Protein 7Y88 (pdb70)

Nearest PDB structures (foldseek):
  7y50-assembly1_A  TM=1.002E+00  e=1.264E-50  Streptantibioticus cattleyicolor
  7y87-assembly1_A  TM=1.002E+00  e=2.654E-49  Streptantibioticus cattleyicolor
  7ofl-assembly1_B  TM=8.682E-01  e=1.720E-13  Coniophora puteana RWD-64-598 SS2
  8gr5-assembly1_A  TM=8.875E-01  e=1.978E-11  Taiwanofungus camphoratus
  8b4l-assembly1_E  TM=8.759E-01  e=8.499E-10  Streptomyces clavuligerus

InterPro domains:
  IPR008949 Isoprenoid synthase domain superfamily [G3DSA:1.10.600.10] (7-362)
  IPR008949 Isoprenoid synthase domain superfamily [SSF48576] (7-330)
  IPR034686 Terpene cyclase-like 2 [PTHR35201] (16-327)

Foldseek 3Di:
DAEFEAFAQPFDWDFAPCLVVLLVVLLVLLVPFPPPDDPLNSLLLVLLSLNLQVCRLPNPFDSVLSSLLSNVVSLVVVCCVDLQPDDDPVCNLVSLVLVLVLLLVCLVPVPPCPDCPVDTSNVSSSVSSVVLVVQDDPVLSVQLSVLSVLLSVLSSVVVVCVVVLHADACLVLQQSLLSVQSQSNSLSSVLSSVRDDFDPVQCVDLLNVLLSSLLSSLLSLLLLRLQVQVQVVVCVVVVHDGRNNGQLNNQCVVVVDDSVVSSVVSSLVSLLSSVLSVVSCVVPPVPGDPSVVSSSSSSSSNNVSSNVSSQPRCCRQVVSSPDHRPDHYHYHHDHDGDPDNQAPPRVSSNSSND

Organism: Streptantibioticus cattleyicolor (strain ATCC 35852 / DSM 46488 / JCM 4925 / NBRC 14057 / NRRL 8057) (NCBI:txid1003195)

B-factor: mean 25.24, std 12.02, range [9.37, 71.6]

Radius of gyration: 19.47 Å; Cα contacts (8 Å, |Δi|>4): 494; chains: 1; bounding box: 52×51×36 Å

Solvent-accessible surface area: 15650 Å² total; per-residue (Å²): 114,3,133,6,26,61,2,21,2,77,27,102,55,38,144,8,112,50,25,104,39,0,43,139,109,10,53,105,34,3,85,63,51,113,17,156,19,66,99,108,51,86,33,48,29,170,13,4,47,5,7,0,25,0,0,14,2,4,10,160,15,71,25,85,49,0,14,0,0,0,2,9,5,8,0,10,36,19,0,56,44,59,64,15,62,78,46,92,77,124,40,68,72,72,98,12,51,66,21,5,91,52,0,9,124,5,3,67,28,9,98,33,200,45,91,50,104,75,40,41,2,13,51,0,1,97,36,1,0,53,38,0,122,168,88,16,44,117,27,2,21,102,26,0,3,80,11,0,114,36,17,8,137,0,11,48,66,27,18,44,38,80,95,71,208,41,49,4,50,27,59,67,4,0,64,28,28,8,57,14,38,8,9,39,1,14,6,17,0,1,12,0,2,64,45,44,68,4,42,84,177,11,37,65,33,94,71,3,96,0,0,20,17,0,0,9,0,0,12,2,0,0,31,10,1,1,18,11,4,43,51,53,51,56,8,183,81,124,70,60,76,34,31,7,23,12,0,1,9,0,10,88,97,88,81,224,30,24,66,83,91,0,3,176,35,0,4,66,11,0,13,38,0,0,45,29,0,33,38,1,37,90,132,15,21,100,130,20,32,81,33,3,117,28,18,0,56,16,0,9,23,6,0,3,1,9,10,58,8,1,37,70,7,70,16,10,92,16,9,49,34,183,39,120,56,39,6,67,17,76,46,56,130,45,121,93,72,25,115,67,80,56,69,10,107,9,102,32,0,35,93,0,32,117

Structure (mmCIF, N/CA/C/O backbone):
data_7Y88
#
_entry.id   7Y88
#
_cell.length_a   100.560
_cell.length_b   113.137
_cell.length_c   138.052
_cell.angle_alpha   90.000
_cell.angle_beta   90.000
_cell.angle_gamma   90.000
#
_symmetry.space_group_name_H-M   'F 2 2 2'
#
loop_
_entity.id
_entity.type
_entity.pdbx_description
1 polymer 'Putative glutamate dehydrogenase/leucine dehydrogenase'
2 non-polymer 'GERANYLGERANYL DIPHOSPHATE'
3 non-polymer 'MAGNESIUM ION'
4 water water
#
loop_
_atom_site.group_PDB
_atom_site.id
_atom_site.type_symbol
_atom_site.label_atom_id
_atom_site.label_alt_id
_atom_site.label_comp_id
_atom_site.label_asym_id
_atom_site.label_entity_id
_atom_site.label_seq_id
_atom_site.pdbx_PDB_ins_code
_atom_site.Cartn_x
_atom_site.Cartn_y
_atom_site.Cartn_z
_atom_site.occupancy
_atom_site.B_iso_or_equiv
_atom_site.auth_seq_id
_atom_site.auth_comp_id
_atom_site.auth_asym_id
_atom_site.auth_atom_id
_atom_site.pdbx_PDB_model_num
ATOM 1 N N . SER A 1 10 ? 66.201 39.469 66.894 1.00 34.73 10 SER A N 1
ATOM 2 C CA . SER A 1 10 ? 65.050 40.231 67.371 1.00 34.00 10 SER A CA 1
ATOM 3 C C . SER A 1 10 ? 64.504 41.151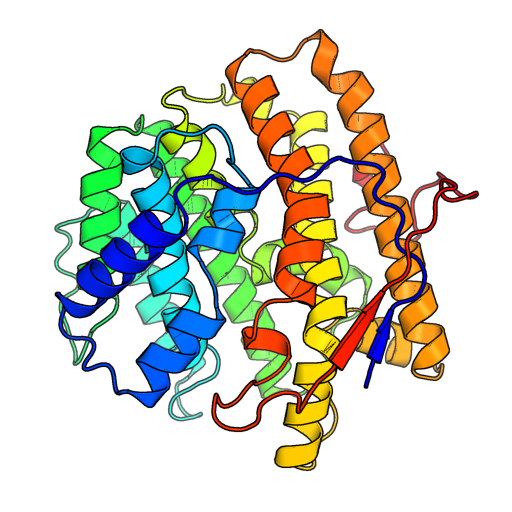 66.265 1.00 38.54 10 SER A C 1
ATOM 4 O O . SER A 1 10 ? 65.259 41.921 65.672 1.00 34.02 10 SER A O 1
ATOM 7 N N . VAL A 1 11 ? 63.200 41.062 65.984 1.00 33.69 11 VAL A N 1
ATOM 8 C CA . VAL A 1 11 ? 62.537 41.890 64.977 1.00 24.53 11 VAL A CA 1
ATOM 9 C C . VAL A 1 11 ? 61.227 42.419 65.548 1.00 29.21 11 VAL A C 1
ATOM 10 O O . VAL A 1 11 ? 60.390 41.641 66.021 1.00 31.57 11 VAL A O 1
ATOM 14 N N . GLU A 1 12 ? 61.039 43.736 65.485 1.00 26.43 12 GLU A N 1
ATOM 15 C CA . GLU A 1 12 ? 59.811 44.384 65.931 1.00 26.77 12 GLU A CA 1
ATOM 16 C C . GLU A 1 12 ? 59.066 44.844 64.680 1.00 25.05 12 GLU A C 1
ATOM 17 O O . GLU A 1 12 ? 59.553 45.716 63.954 1.00 24.90 12 GLU A O 1
ATOM 23 N N . ILE A 1 13 ? 57.906 44.256 64.411 1.00 22.95 13 ILE A N 1
ATOM 24 C CA . ILE A 1 13 ? 57.092 44.623 63.254 1.00 24.57 13 ILE A CA 1
ATOM 25 C C . ILE A 1 13 ? 56.186 45.773 63.651 1.00 22.41 13 ILE A C 1
ATOM 26 O O . ILE A 1 13 ? 55.417 45.633 64.621 1.00 22.50 13 ILE A O 1
ATOM 31 N N . PRO A 1 14 ? 56.225 46.907 62.956 1.00 21.90 14 PRO A N 1
ATOM 32 C CA . PRO A 1 14 ? 55.360 48.047 63.287 1.00 25.23 14 PRO A CA 1
ATOM 33 C C . PRO A 1 14 ? 53.888 47.671 63.187 1.00 23.80 14 PRO A C 1
ATOM 34 O O . PRO A 1 14 ? 53.544 46.647 62.575 1.00 22.09 14 PRO A O 1
ATOM 38 N N . PRO A 1 15 ? 52.997 48.485 63.763 1.00 24.45 15 PRO A N 1
ATOM 39 C CA . PRO A 1 15 ? 51.591 48.066 63.944 1.00 30.34 15 PRO A CA 1
ATOM 40 C C . PRO A 1 15 ? 50.872 47.746 62.638 1.00 25.89 15 PRO A C 1
ATOM 41 O O . PRO A 1 15 ? 50.747 48.591 61.748 1.00 18.60 15 PRO A O 1
ATOM 45 N N . ARG A 1 16 ? 50.358 46.514 62.560 1.00 23.71 16 ARG A N 1
ATOM 46 C CA . ARG A 1 16 ? 49.625 46.009 61.404 1.00 23.31 16 ARG A CA 1
ATOM 47 C C . ARG A 1 16 ? 48.126 46.196 61.605 1.00 23.47 16 ARG A C 1
ATOM 48 O O . ARG A 1 16 ? 47.586 45.880 62.672 1.00 23.28 16 ARG A O 1
ATOM 56 N N . TYR A 1 17 ? 47.464 46.678 60.564 1.00 16.41 17 TYR A N 1
ATOM 57 C CA . TYR A 1 17 ? 46.018 46.840 60.537 1.00 16.62 17 TYR A CA 1
ATOM 58 C C . TYR A 1 17 ? 45.401 45.584 59.935 1.00 19.20 17 TYR A C 1
ATOM 59 O O . TYR A 1 17 ? 45.593 45.294 58.749 1.00 19.49 17 TYR A O 1
ATOM 68 N N . CYS A 1 18 ? 44.657 44.841 60.745 1.00 21.19 18 CYS A N 1
ATOM 69 C CA . CYS A 1 18 ? 43.950 43.654 60.269 1.00 19.44 18 CYS A CA 1
ATOM 70 C C . CYS A 1 18 ? 42.764 43.407 61.178 1.00 15.92 18 CYS A C 1
ATOM 71 O O . CYS A 1 18 ? 42.794 42.526 62.048 1.00 24.32 18 CYS A O 1
ATOM 74 N N . PRO A 1 19 ? 41.696 44.177 61.015 1.00 18.53 19 PRO A N 1
ATOM 75 C CA . PRO A 1 19 ? 40.509 44.072 61.884 1.00 20.64 19 PRO A CA 1
ATOM 76 C C . PRO A 1 19 ? 39.618 42.892 61.508 1.00 21.32 19 PRO A C 1
ATOM 77 O O . PRO A 1 19 ? 38.426 43.041 61.222 1.00 26.40 19 PRO A O 1
ATOM 81 N N . LEU A 1 20 ? 40.202 41.697 61.511 1.00 17.16 20 LEU A N 1
ATOM 82 C CA . LEU A 1 20 ? 39.514 40.484 61.114 1.00 17.69 20 LEU A CA 1
ATOM 83 C C . LEU A 1 20 ? 39.771 39.419 62.168 1.00 20.69 20 LEU A C 1
ATOM 84 O O . LEU A 1 20 ? 40.905 39.267 62.639 1.00 18.11 20 LEU A O 1
ATOM 89 N N . PRO A 1 21 ? 38.748 38.670 62.555 1.00 20.00 21 PRO A N 1
ATOM 90 C CA . PRO A 1 21 ? 38.912 37.705 63.644 1.00 22.65 21 PRO A CA 1
ATOM 91 C C . PRO A 1 21 ? 39.622 36.450 63.171 1.00 22.47 21 PRO A C 1
ATOM 92 O O . PRO A 1 21 ? 39.519 36.041 62.011 1.00 21.27 21 PRO A O 1
ATOM 96 N N . THR A 1 22 ? 40.349 35.828 64.091 1.00 23.35 22 THR A N 1
ATOM 97 C CA . THR A 1 22 ? 41.044 34.593 63.773 1.00 24.92 22 THR A CA 1
ATOM 98 C C . THR A 1 22 ? 40.549 33.493 64.701 1.00 25.33 22 THR A C 1
ATOM 99 O O . THR A 1 22 ? 40.136 33.750 65.837 1.00 22.34 22 THR A O 1
ATOM 103 N N . ALA A 1 23 ? 40.548 32.269 64.188 1.00 20.47 23 ALA A N 1
ATOM 104 C CA . ALA A 1 23 ? 40.121 31.111 64.954 1.00 20.51 23 ALA A CA 1
ATOM 105 C C . ALA A 1 23 ? 40.992 29.931 64.567 1.00 18.01 23 ALA A C 1
ATOM 106 O O . ALA A 1 23 ? 41.511 29.870 63.448 1.00 18.64 23 ALA A O 1
ATOM 108 N N . ARG A 1 24 ? 41.150 28.999 65.499 1.00 15.71 24 ARG A N 1
ATOM 109 C CA . ARG A 1 24 ? 41.918 27.790 65.257 1.00 16.76 24 ARG A CA 1
ATOM 110 C C . ARG A 1 24 ? 40.974 26.610 65.088 1.00 16.54 24 ARG A C 1
ATOM 111 O O . ARG A 1 24 ? 39.896 26.563 65.690 1.00 17.87 24 ARG A O 1
ATOM 119 N N . HIS A 1 25 ? 41.394 25.651 64.273 1.00 14.65 25 HIS A N 1
ATOM 120 C CA . HIS A 1 25 ? 40.629 24.419 64.134 1.00 16.36 25 HIS A CA 1
ATOM 121 C C . HIS A 1 25 ? 40.737 23.601 65.422 1.00 17.36 25 HIS A C 1
ATOM 122 O O . HIS A 1 25 ? 41.805 23.555 66.036 1.00 18.30 25 HIS A O 1
ATOM 129 N N . PRO A 1 26 ? 39.655 22.947 65.860 1.00 16.46 26 PRO A N 1
ATOM 130 C CA . PRO A 1 26 ? 39.719 22.190 67.122 1.00 20.58 26 PRO A CA 1
ATOM 131 C C . PRO A 1 26 ? 40.474 20.870 67.032 1.00 22.43 26 PRO A C 1
ATOM 132 O O . PRO A 1 26 ? 40.783 20.284 68.078 1.00 20.93 26 PRO A O 1
ATOM 136 N N . ASP A 1 27 ? 40.788 20.375 65.837 1.00 18.46 27 ASP A N 1
ATOM 137 C CA . ASP A 1 27 ? 41.408 19.063 65.703 1.00 20.96 27 ASP A CA 1
ATOM 138 C C . ASP A 1 27 ? 42.841 19.131 65.180 1.00 19.25 27 ASP A C 1
ATOM 139 O O . ASP A 1 27 ? 43.273 18.231 64.453 1.00 18.42 27 ASP A O 1
ATOM 144 N N . GLU A 1 28 ? 43.593 20.174 65.545 1.00 16.25 28 GLU A N 1
ATOM 145 C CA . GLU A 1 28 ? 44.992 20.274 65.121 1.00 18.76 28 GLU A CA 1
ATOM 146 C C . GLU A 1 28 ? 45.803 19.041 65.495 1.00 21.24 28 GLU A C 1
ATOM 147 O O . GLU A 1 28 ? 46.644 18.587 64.712 1.00 16.00 28 GLU A O 1
ATOM 153 N N . THR A 1 29 ? 45.595 18.497 66.703 1.00 20.37 29 THR A N 1
ATOM 154 C CA . THR A 1 29 ? 46.417 17.362 67.111 1.00 19.00 29 THR A CA 1
ATOM 155 C C . THR A 1 29 ? 46.156 16.136 66.245 1.00 16.97 29 THR A C 1
ATOM 156 O O . THR A 1 29 ? 47.097 15.436 65.855 1.00 21.64 29 THR A O 1
ATOM 160 N N . VAL A 1 30 ? 44.889 15.853 65.948 1.00 15.89 30 VAL A N 1
ATOM 161 C CA . VAL A 1 30 ? 44.557 14.758 65.037 1.00 18.93 30 VAL A CA 1
ATOM 162 C C . VAL A 1 30 ? 45.157 15.007 63.659 1.00 19.47 30 VAL A C 1
ATOM 163 O O . VAL A 1 30 ? 45.712 14.095 63.028 1.00 17.67 30 VAL A O 1
ATOM 167 N N . LEU A 1 31 ? 45.037 16.241 63.160 1.00 17.79 31 LEU A N 1
ATOM 168 C CA . LEU A 1 31 ? 45.578 16.550 61.836 1.00 17.22 31 LEU A CA 1
ATOM 169 C C . LEU A 1 31 ? 47.093 16.392 61.811 1.00 19.28 31 LEU A C 1
ATOM 170 O O . LEU A 1 31 ? 47.650 15.888 60.830 1.00 16.49 31 LEU A O 1
ATOM 175 N N . ALA A 1 32 ? 47.774 16.804 62.889 1.00 18.18 32 ALA A N 1
ATOM 176 C CA . ALA A 1 32 ? 49.224 16.662 62.964 1.00 15.39 32 ALA A CA 1
ATOM 177 C C . ALA A 1 32 ? 49.643 15.195 62.968 1.00 19.03 32 ALA A C 1
ATOM 178 O O . ALA A 1 32 ? 50.572 14.797 62.250 1.00 18.46 32 ALA A O 1
ATOM 180 N N . ARG A 1 33 ? 49.002 14.388 63.814 1.00 20.46 33 ARG A N 1
ATOM 181 C CA . ARG A 1 33 ? 49.316 12.965 63.890 1.00 20.99 33 ARG A CA 1
ATOM 182 C C . ARG A 1 33 ? 49.161 12.305 62.525 1.00 21.71 33 ARG A C 1
ATOM 183 O O . ARG A 1 33 ? 50.052 11.585 62.055 1.00 21.71 33 ARG A O 1
ATOM 191 N N . ARG A 1 34 ? 48.041 12.569 61.861 1.00 18.21 34 ARG A N 1
ATOM 192 C CA . ARG A 1 34 ? 47.767 11.907 60.588 1.00 21.85 34 ARG A CA 1
ATOM 193 C C . ARG A 1 34 ? 48.674 12.417 59.477 1.00 20.81 34 ARG A C 1
ATOM 194 O O . ARG A 1 34 ? 49.023 11.656 58.567 1.00 19.59 34 ARG A O 1
ATOM 202 N N . THR A 1 35 ? 49.061 13.696 59.506 1.00 17.51 35 THR A N 1
ATOM 203 C CA . THR A 1 35 ? 49.850 14.168 58.375 1.00 18.03 35 THR A CA 1
ATOM 204 C C . THR A 1 35 ? 51.288 13.679 58.513 1.00 20.13 35 THR A C 1
ATOM 205 O O . THR A 1 35 ? 51.940 13.360 57.517 1.00 19.68 35 THR A O 1
ATOM 209 N N . ALA A 1 36 ? 51.775 13.535 59.751 1.00 18.92 36 ALA A N 1
ATOM 210 C CA . ALA A 1 36 ? 53.105 12.971 59.955 1.00 19.54 36 ALA A CA 1
ATOM 211 C C . ALA A 1 36 ? 53.141 11.506 59.544 1.00 21.06 36 ALA A C 1
ATOM 212 O O . ALA A 1 36 ? 54.103 11.049 58.915 1.00 23.62 36 ALA A O 1
ATOM 214 N N . ASP A 1 37 ? 52.098 10.760 59.902 1.00 17.43 37 ASP A N 1
ATOM 215 C CA . ASP A 1 37 ? 52.021 9.352 59.549 1.00 20.58 37 ASP A CA 1
ATOM 216 C C . ASP A 1 37 ? 51.839 9.190 58.045 1.00 25.29 37 ASP A C 1
ATOM 217 O O . ASP A 1 37 ? 52.382 8.260 57.441 1.00 21.21 37 ASP A O 1
ATOM 222 N N . TRP A 1 38 ? 51.110 10.117 57.424 1.00 22.44 38 TRP A N 1
ATOM 223 C CA . TRP A 1 38 ? 50.923 10.084 55.978 1.00 22.39 38 TRP A CA 1
ATOM 224 C C . TRP A 1 38 ? 52.249 10.276 55.245 1.00 22.24 38 TRP A C 1
ATOM 225 O O . TRP A 1 38 ? 52.613 9.472 54.378 1.00 24.02 38 TRP A O 1
ATOM 236 N N . ILE A 1 39 ? 52.983 11.341 55.578 1.00 19.35 39 ILE A N 1
ATOM 237 C CA . ILE A 1 39 ? 54.230 11.642 54.879 1.00 18.73 39 ILE A CA 1
ATOM 238 C C . ILE A 1 39 ? 55.295 10.591 55.175 1.00 25.63 39 ILE A C 1
ATOM 239 O O . ILE A 1 39 ? 56.207 10.381 54.370 1.00 23.90 39 ILE A O 1
ATOM 244 N N . ASP A 1 40 ? 55.197 9.901 56.307 1.00 22.64 40 ASP A N 1
ATOM 245 C CA . ASP A 1 40 ? 56.165 8.858 56.622 1.00 28.41 40 ASP A CA 1
ATOM 246 C C . ASP A 1 40 ? 55.880 7.564 55.870 1.00 30.62 40 ASP A C 1
ATOM 247 O O . ASP A 1 40 ? 56.725 6.660 55.867 1.00 32.91 40 ASP A O 1
ATOM 252 N N . GLY A 1 41 ? 54.722 7.460 55.227 1.00 25.79 41 GLY A N 1
ATOM 253 C CA . GLY A 1 41 ? 54.326 6.281 54.489 1.00 28.64 41 GLY A CA 1
ATOM 254 C C . GLY A 1 41 ? 54.912 6.145 53.103 1.00 29.22 41 GLY A C 1
ATOM 255 O O . GLY A 1 41 ? 54.668 5.138 52.435 1.00 33.67 41 GLY A O 1
ATOM 256 N N . PHE A 1 42 ? 55.679 7.124 52.637 1.00 26.16 42 PHE A N 1
ATOM 257 C CA . PHE A 1 42 ? 56.290 7.059 51.320 1.00 31.14 42 PHE A CA 1
ATOM 258 C C . PHE A 1 42 ? 57.788 6.758 51.475 1.00 34.52 42 PHE A C 1
ATOM 259 O O . PHE A 1 42 ? 58.210 6.151 52.471 1.00 37.02 42 PHE A O 1
ATOM 267 N N . ASP A 1 43 ? 58.592 7.159 50.490 1.00 38.66 43 ASP A N 1
ATOM 268 C CA . ASP A 1 43 ? 60.019 6.866 50.600 1.00 42.45 43 ASP A CA 1
ATOM 269 C C . ASP A 1 43 ? 60.874 8.123 50.639 1.00 38.09 43 ASP A C 1
ATOM 270 O O . ASP A 1 43 ? 61.889 8.215 49.944 1.00 37.81 43 ASP A O 1
ATOM 275 N N . LEU A 1 44 ? 60.492 9.080 51.475 1.00 36.82 44 LEU A N 1
ATOM 276 C CA . LEU A 1 44 ? 61.258 10.307 51.611 1.00 37.60 44 LEU A CA 1
ATOM 277 C C . LEU A 1 44 ? 62.444 10.164 52.562 1.00 41.41 44 LEU A C 1
ATOM 278 O O . LEU A 1 44 ? 63.304 11.051 52.580 1.00 42.53 44 LEU A O 1
ATOM 283 N N . GLU A 1 45 ? 62.526 9.072 53.322 1.00 40.09 45 GLU A N 1
ATOM 284 C CA . GLU A 1 45 ? 63.638 8.818 54.240 1.00 43.03 45 GLU A CA 1
ATOM 285 C C . GLU A 1 45 ? 63.894 10.029 55.135 1.00 46.79 45 GLU A C 1
ATOM 286 O O . GLU A 1 45 ? 64.960 10.652 55.119 1.00 45.51 45 GLU A O 1
ATOM 292 N N . LEU A 1 46 ? 62.869 10.362 55.910 1.00 40.11 46 LEU A N 1
ATOM 293 C CA . LEU A 1 46 ? 62.896 11.527 56.777 1.00 42.70 46 LEU A CA 1
ATOM 294 C C . LEU A 1 46 ? 63.800 11.267 57.975 1.00 33.99 46 LEU A C 1
ATOM 295 O O . LEU A 1 46 ? 63.686 10.228 58.628 1.00 39.83 46 LEU A O 1
ATOM 300 N N . THR A 1 47 ? 64.703 12.202 58.249 1.00 36.51 47 THR A N 1
ATOM 301 C CA . THR A 1 47 ? 65.521 12.170 59.449 1.00 34.37 47 THR A CA 1
ATOM 302 C C . THR A 1 47 ? 64.758 12.770 60.626 1.00 40.12 47 THR A C 1
ATOM 303 O O . THR A 1 47 ? 63.780 13.494 60.431 1.00 35.43 47 THR A O 1
ATOM 307 N N . PRO A 1 48 ? 65.167 12.463 61.864 1.00 36.04 48 PRO A N 1
ATOM 308 C CA . PRO A 1 48 ? 64.544 13.139 63.015 1.00 38.10 48 PRO A CA 1
ATOM 309 C C . PRO A 1 48 ? 64.615 14.653 62.931 1.00 33.11 48 PRO A C 1
ATOM 310 O O . PRO A 1 48 ? 63.675 15.328 63.367 1.00 32.32 48 PRO A O 1
ATOM 314 N N . GLN A 1 49 ? 65.704 15.205 62.386 1.00 29.37 49 GLN A N 1
ATOM 315 C CA . GLN A 1 49 ? 65.796 16.651 62.207 1.00 33.86 49 GLN A CA 1
ATOM 316 C C . GLN A 1 49 ? 64.727 17.156 61.244 1.00 32.29 49 GLN A C 1
ATOM 317 O O . GLN A 1 49 ? 64.107 18.198 61.480 1.00 31.64 49 GLN A O 1
ATOM 323 N N . GLN A 1 50 ? 64.500 16.430 60.149 1.00 32.23 50 GLN A N 1
ATOM 324 C CA . GLN A 1 50 ? 63.486 16.840 59.185 1.00 31.41 50 GLN A CA 1
ATOM 325 C C . GLN A 1 50 ? 62.083 16.692 59.752 1.00 28.54 50 GLN A C 1
ATOM 326 O O . GLN A 1 50 ? 61.195 17.482 59.420 1.00 29.22 50 GLN A O 1
ATOM 332 N N . ARG A 1 51 ? 61.861 15.682 60.593 1.00 26.61 51 ARG A N 1
ATOM 333 C CA . ARG A 1 51 ? 60.550 15.505 61.206 1.00 28.73 51 ARG A CA 1
ATOM 334 C C . ARG A 1 51 ? 60.280 16.595 62.234 1.00 30.76 51 ARG A C 1
ATOM 335 O O . ARG A 1 51 ? 59.146 17.088 62.348 1.00 26.69 51 ARG A O 1
ATOM 343 N N . ALA A 1 52 ? 61.313 16.976 62.994 1.00 25.06 52 ALA A N 1
ATOM 344 C CA . ALA A 1 52 ? 61.193 18.099 63.914 1.00 25.37 52 ALA A CA 1
ATOM 345 C C . ALA A 1 52 ? 60.863 19.384 63.167 1.00 26.71 52 ALA A C 1
ATOM 346 O O . ALA A 1 52 ? 60.001 20.161 63.599 1.00 25.35 52 ALA A O 1
ATOM 348 N N . ARG A 1 53 ? 61.521 19.622 62.030 1.00 25.07 53 ARG A N 1
ATOM 349 C CA . ARG A 1 53 ? 61.254 20.858 61.302 1.00 29.91 53 ARG A CA 1
ATOM 350 C C . ARG A 1 53 ? 59.841 20.861 60.730 1.00 25.58 53 ARG A C 1
ATOM 351 O O . ARG A 1 53 ? 59.160 21.893 60.735 1.00 26.32 53 ARG A O 1
ATOM 359 N N . MET A 1 54 ? 59.364 19.707 60.275 1.00 25.13 54 MET A N 1
ATOM 360 C CA . MET A 1 54 ? 57.973 19.605 59.844 1.00 25.25 54 MET A CA 1
ATOM 361 C C . MET A 1 54 ? 56.999 19.889 60.984 1.00 25.45 54 MET A C 1
ATOM 362 O O . MET A 1 54 ? 55.939 20.500 60.769 1.00 21.25 54 MET A O 1
ATOM 367 N N . ARG A 1 55 ? 57.331 19.450 62.205 1.00 20.89 55 ARG A N 1
ATOM 368 C CA . ARG A 1 55 ? 56.526 19.851 63.353 1.00 24.83 55 ARG A CA 1
ATOM 369 C C . ARG A 1 55 ? 56.539 21.361 63.524 1.00 22.85 55 ARG A C 1
ATOM 370 O O . ARG A 1 55 ? 55.492 21.970 63.773 1.00 22.41 55 ARG A O 1
ATOM 378 N N . GLY A 1 56 ? 57.711 21.983 63.378 1.00 23.05 56 GLY A N 1
ATOM 379 C CA . GLY A 1 56 ? 57.803 23.425 63.523 1.00 22.41 56 GLY A CA 1
ATOM 380 C C . GLY A 1 56 ? 57.034 24.195 62.464 1.00 22.15 56 GLY A C 1
ATOM 381 O O . GLY A 1 56 ? 56.672 25.352 62.683 1.00 24.06 56 GLY A O 1
ATOM 382 N N . ASN A 1 57 ? 56.771 23.570 61.309 1.00 20.62 57 ASN A N 1
ATOM 383 C CA . ASN A 1 57 ? 55.957 24.202 60.272 1.00 20.81 57 ASN A CA 1
ATOM 384 C C . ASN A 1 57 ? 54.500 24.338 60.689 1.00 18.28 57 ASN A C 1
ATOM 385 O O . ASN A 1 57 ? 53.797 25.213 60.165 1.00 18.50 57 ASN A O 1
ATOM 390 N N . ASP A 1 58 ? 54.035 23.481 61.599 1.00 17.91 58 ASP A N 1
ATOM 391 C CA . ASP A 1 58 ? 52.671 23.495 62.110 1.00 19.08 58 ASP A CA 1
ATOM 392 C C . ASP A 1 58 ? 51.652 23.676 60.981 1.00 18.62 58 ASP A C 1
ATOM 393 O O . ASP A 1 58 ? 50.861 24.619 60.963 1.00 15.74 58 ASP A O 1
ATOM 398 N N . CYS A 1 59 ? 51.696 22.750 60.022 1.00 16.97 59 CYS A N 1
ATOM 399 C CA . CYS A 1 59 ? 50.711 22.771 58.938 1.00 16.53 59 CYS A CA 1
ATOM 400 C C . CYS A 1 59 ? 49.261 22.670 59.411 1.00 16.45 59 CYS A C 1
ATOM 401 O O . CYS A 1 59 ? 48.404 23.353 58.820 1.00 16.57 59 CYS A O 1
ATOM 404 N N . PRO A 1 60 ? 48.903 21.868 60.422 1.00 14.41 60 PRO A N 1
ATOM 405 C CA . PRO A 1 60 ? 47.509 21.917 60.894 1.00 15.39 60 PRO A CA 1
ATOM 406 C C . PRO A 1 60 ? 47.134 23.266 61.464 1.00 16.26 60 PRO A C 1
ATOM 407 O O . PRO A 1 60 ? 46.003 23.714 61.270 1.00 15.95 60 PRO A O 1
ATOM 411 N N . GLY A 1 61 ? 48.060 23.941 62.146 1.00 15.39 61 GLY A N 1
ATOM 412 C CA . GLY A 1 61 ? 47.759 25.268 62.650 1.00 14.85 61 GLY A CA 1
ATOM 413 C C . GLY A 1 61 ? 47.602 26.293 61.549 1.00 17.27 61 GLY A C 1
ATOM 414 O O . GLY A 1 61 ? 46.795 27.217 61.671 1.00 19.38 61 GLY A O 1
ATOM 415 N N . PHE A 1 62 ? 48.353 26.143 60.461 1.00 14.71 62 PHE A N 1
ATOM 416 C CA . PHE A 1 62 ? 48.229 27.085 59.354 1.00 16.05 62 PHE A CA 1
ATOM 417 C C . PHE A 1 62 ? 46.890 26.917 58.645 1.00 15.70 62 PHE A C 1
ATOM 418 O O . PHE A 1 62 ? 46.068 27.840 58.614 1.00 15.02 62 PHE A O 1
ATOM 426 N N . TYR A 1 63 ? 46.627 25.733 58.097 1.00 14.33 63 TYR A N 1
ATOM 427 C CA . TYR A 1 63 ? 45.417 25.600 57.294 1.00 16.87 63 TYR A CA 1
ATOM 428 C C . TYR A 1 63 ? 44.189 25.494 58.181 1.00 15.52 63 TYR A C 1
ATOM 429 O O . TYR A 1 63 ? 43.090 25.883 57.769 1.00 15.01 63 TYR A O 1
ATOM 438 N N . GLY A 1 64 ? 44.356 25.001 59.418 1.00 16.49 64 GLY A N 1
ATOM 439 C CA . GLY A 1 64 ? 43.247 25.021 60.350 1.00 13.16 64 GLY A CA 1
ATOM 440 C C . GLY A 1 64 ? 42.755 26.422 60.647 1.00 13.48 64 GLY A C 1
ATOM 441 O O . GLY A 1 64 ? 41.562 26.627 60.885 1.00 13.33 64 GLY A O 1
ATOM 442 N N . ARG A 1 65 ? 43.665 27.401 60.666 1.00 12.99 65 ARG A N 1
ATOM 443 C CA . ARG A 1 65 ? 43.248 28.786 60.845 1.00 13.62 65 ARG A CA 1
ATOM 444 C C . ARG A 1 65 ? 42.554 29.333 59.610 1.00 14.18 65 ARG A C 1
ATOM 445 O O . ARG A 1 65 ? 41.771 30.284 59.731 1.00 16.01 65 ARG A O 1
ATOM 453 N N . ILE A 1 66 ? 42.824 28.757 58.432 1.00 15.33 66 ILE A N 1
ATOM 454 C CA . ILE A 1 66 ? 42.130 29.169 57.220 1.00 12.33 66 ILE A CA 1
ATOM 455 C C . ILE A 1 66 ? 40.706 28.633 57.219 1.00 15.78 66 ILE A C 1
ATOM 456 O O . ILE A 1 66 ? 39.763 29.344 56.838 1.00 15.07 66 ILE A O 1
ATOM 461 N N . MET A 1 67 ? 40.517 27.387 57.666 1.00 13.60 67 MET A N 1
ATOM 462 C CA . MET A 1 67 ? 39.216 26.720 57.597 1.00 15.95 67 MET A CA 1
ATOM 463 C C . MET A 1 67 ? 38.858 26.140 58.956 1.00 16.26 67 MET A C 1
ATOM 464 O O . MET A 1 67 ? 38.765 24.920 59.122 1.00 13.99 67 MET A O 1
ATOM 469 N N . PRO A 1 68 ? 38.661 26.993 59.965 1.00 15.81 68 PRO A N 1
ATOM 470 C CA . PRO A 1 68 ? 38.493 26.476 61.334 1.00 15.32 68 PRO A CA 1
ATOM 471 C C . PRO A 1 68 ? 37.194 25.732 61.567 1.00 17.62 68 PRO A C 1
ATOM 472 O O . PRO A 1 68 ? 37.069 25.069 62.605 1.00 19.11 68 PRO A O 1
ATOM 476 N N . HIS A 1 69 ? 36.216 25.822 60.668 1.00 19.44 69 HIS A N 1
ATOM 477 C CA . HIS A 1 69 ? 34.950 25.120 60.843 1.00 24.35 69 HIS A CA 1
ATOM 478 C C . HIS A 1 69 ? 34.804 23.926 59.909 1.00 23.56 69 HIS A C 1
ATOM 479 O O . HIS A 1 69 ? 33.731 23.320 59.862 1.00 21.51 69 HIS A O 1
ATOM 486 N N . SER A 1 70 ? 35.868 23.542 59.208 1.00 18.40 70 SER A N 1
ATOM 487 C CA . SER A 1 70 ? 35.768 22.505 58.189 1.00 19.63 70 SER A CA 1
ATOM 488 C C . SER A 1 70 ? 35.856 21.104 58.802 1.00 21.65 70 SER A C 1
ATOM 489 O O . SER A 1 70 ? 36.402 20.921 59.897 1.00 18.27 70 SER A O 1
ATOM 492 N N . PRO A 1 71 ? 35.287 20.102 58.134 1.00 18.38 71 PRO A N 1
ATOM 493 C CA . PRO A 1 71 ? 35.395 18.729 58.646 1.00 21.85 71 PRO A CA 1
ATOM 494 C C . PRO A 1 71 ? 36.838 18.240 58.619 1.00 22.09 71 PRO A C 1
ATOM 495 O O . PRO A 1 71 ? 37.558 18.425 57.635 1.00 19.31 71 PRO A O 1
ATOM 499 N N . THR A 1 72 ? 37.255 17.609 59.718 1.00 18.56 72 THR A N 1
ATOM 500 C CA . THR A 1 72 ? 38.655 17.224 59.883 1.00 20.75 72 THR A CA 1
ATOM 501 C C . THR A 1 72 ? 39.139 16.320 58.756 1.00 20.51 72 THR A C 1
ATOM 502 O O . THR A 1 72 ? 40.235 16.517 58.224 1.00 18.95 72 THR A O 1
ATOM 506 N N . ASP A 1 73 ? 38.341 15.318 58.380 1.00 17.54 73 ASP A N 1
ATOM 507 C CA . ASP A 1 73 ? 38.816 14.362 57.377 1.00 22.40 73 ASP A CA 1
ATOM 508 C C . ASP A 1 73 ? 39.017 15.009 56.010 1.00 19.16 73 ASP A C 1
ATOM 509 O O . ASP A 1 73 ? 39.866 14.555 55.235 1.00 19.46 73 ASP A O 1
ATOM 514 N N . ARG A 1 74 ? 38.272 16.067 55.698 1.00 18.53 74 ARG A N 1
ATOM 515 C CA . ARG A 1 74 ? 38.479 16.762 54.427 1.00 18.05 74 ARG A CA 1
ATOM 516 C C . ARG A 1 74 ? 39.618 17.777 54.507 1.00 18.41 74 ARG A C 1
ATOM 517 O O . ARG A 1 74 ? 40.412 17.896 53.563 1.00 15.17 74 ARG A O 1
ATOM 525 N N . LEU A 1 75 ? 39.726 18.493 55.635 1.00 16.49 75 LEU A N 1
ATOM 526 C CA . LEU A 1 75 ? 40.834 19.425 55.833 1.00 15.64 75 LEU A CA 1
ATOM 527 C C . LEU A 1 75 ? 42.174 18.716 55.774 1.00 17.66 75 LEU A C 1
ATOM 528 O O . LEU A 1 75 ? 43.186 19.333 55.421 1.00 14.87 75 LEU A O 1
ATOM 533 N N . GLN A 1 76 ? 42.203 17.425 56.127 1.00 14.60 76 GLN A N 1
ATOM 534 C CA . GLN A 1 76 ? 43.440 16.658 56.063 1.00 14.44 76 GLN A CA 1
ATOM 535 C C . GLN A 1 76 ? 44.089 16.756 54.691 1.00 15.72 76 GLN A C 1
ATOM 536 O O . GLN A 1 76 ? 45.317 16.718 54.584 1.00 15.66 76 GLN A O 1
ATOM 542 N N . LEU A 1 77 ? 43.277 16.860 53.638 1.00 13.56 77 LEU A N 1
ATOM 543 C CA . LEU A 1 77 ? 43.821 16.907 52.283 1.00 14.90 77 LEU A CA 1
ATOM 544 C C . LEU A 1 77 ? 44.677 18.148 52.099 1.00 13.79 77 LEU A C 1
ATOM 545 O O . LEU A 1 77 ? 45.795 18.077 51.577 1.00 13.33 77 LEU A O 1
ATOM 550 N N . ALA A 1 78 ? 44.163 19.298 52.536 1.00 13.83 78 ALA A N 1
ATOM 551 C CA . ALA A 1 78 ? 44.916 20.545 52.455 1.00 12.61 78 ALA A CA 1
ATOM 552 C C . ALA A 1 78 ? 46.117 20.534 53.393 1.00 15.20 78 ALA A C 1
ATOM 553 O O . ALA A 1 78 ? 47.199 21.017 53.036 1.00 12.46 78 ALA A O 1
ATOM 555 N N . VAL A 1 79 ? 45.947 19.997 54.605 1.00 11.41 79 VAL A N 1
ATOM 556 C CA . VAL A 1 79 ? 47.083 19.914 55.517 1.00 13.65 79 VAL A CA 1
ATOM 557 C C . VAL A 1 79 ? 48.179 19.039 54.924 1.00 13.07 79 VAL A C 1
ATOM 558 O O . VAL A 1 79 ? 49.371 19.358 55.021 1.00 12.98 79 VAL A O 1
ATOM 562 N N . ASP A 1 80 ? 47.801 17.924 54.303 1.00 14.05 80 ASP A N 1
ATOM 563 C CA . ASP A 1 80 ? 48.818 17.040 53.748 1.00 14.10 80 ASP A CA 1
ATOM 564 C C . ASP A 1 80 ? 49.548 17.713 52.586 1.00 13.02 80 ASP A C 1
ATOM 565 O O . ASP A 1 80 ? 50.768 17.560 52.439 1.00 13.58 80 ASP A O 1
ATOM 570 N N . TRP A 1 81 ? 48.827 18.496 51.772 1.00 14.93 81 TRP A N 1
ATOM 571 C CA . TRP A 1 81 ? 49.505 19.258 50.722 1.00 16.54 81 TRP A CA 1
ATOM 572 C C . TRP A 1 81 ? 50.520 20.223 51.324 1.00 15.66 81 TRP A C 1
ATOM 573 O O . TRP A 1 81 ? 51.649 20.340 50.830 1.00 15.27 81 TRP A O 1
ATOM 584 N N . CYS A 1 82 ? 50.146 20.928 52.398 1.00 12.25 82 CYS A N 1
ATOM 585 C CA . CYS A 1 82 ? 51.108 21.817 53.039 1.00 13.25 82 CYS A CA 1
ATOM 586 C C . CYS A 1 82 ? 52.326 21.043 53.519 1.00 16.76 82 CYS A C 1
ATOM 587 O O . CYS A 1 82 ? 53.463 21.505 53.378 1.00 15.73 82 CYS A O 1
ATOM 590 N N . THR A 1 83 ? 52.106 19.866 54.105 1.00 17.00 83 THR A N 1
ATOM 591 C CA . THR A 1 83 ? 53.229 19.097 54.635 1.00 18.02 83 THR A CA 1
ATOM 592 C C . THR A 1 83 ? 54.247 18.792 53.541 1.00 18.20 83 THR A C 1
ATOM 593 O O . THR A 1 83 ? 55.448 19.025 53.706 1.00 20.40 83 THR A O 1
ATOM 597 N N . VAL A 1 84 ? 53.785 18.297 52.397 1.00 19.16 84 VAL A N 1
ATOM 598 C CA . VAL A 1 84 ? 54.751 17.888 51.384 1.00 19.76 84 VAL A CA 1
ATOM 599 C C . VAL A 1 84 ? 55.364 19.098 50.675 1.00 20.67 84 VAL A C 1
ATOM 600 O O . VAL A 1 84 ? 56.524 19.050 50.256 1.00 27.03 84 VAL A O 1
ATOM 604 N N . MET A 1 85 ? 54.626 20.201 50.548 1.00 19.23 85 MET A N 1
ATOM 605 C CA . MET A 1 85 ? 55.157 21.356 49.833 1.00 17.37 85 MET A CA 1
ATOM 606 C C . MET A 1 85 ? 56.089 22.202 50.700 1.00 24.47 85 MET A C 1
ATOM 607 O O . MET A 1 85 ? 57.009 22.834 50.164 1.00 25.18 85 MET A O 1
ATOM 612 N N . PHE A 1 86 ? 55.887 22.234 52.024 1.00 21.90 86 PHE A N 1
ATOM 613 C CA . PHE A 1 86 ? 56.935 22.774 52.890 1.00 26.69 86 PHE A CA 1
ATOM 614 C C . PHE A 1 86 ? 58.222 21.975 52.746 1.00 31.27 86 PHE A C 1
ATOM 615 O O . PHE A 1 86 ? 59.322 22.538 52.783 1.00 41.19 86 PHE A O 1
ATOM 623 N N . HIS A 1 87 ? 58.107 20.656 52.585 1.00 32.08 87 HIS A N 1
ATOM 624 C CA . HIS A 1 87 ? 59.295 19.847 52.339 1.00 38.68 87 HIS A CA 1
ATOM 625 C C . HIS A 1 87 ? 59.877 20.128 50.961 1.00 38.36 87 HIS A C 1
ATOM 626 O O . HIS A 1 87 ? 61.084 20.354 50.824 1.00 44.40 87 HIS A O 1
ATOM 633 N N . PHE A 1 88 ? 59.033 20.097 49.924 1.00 34.92 88 PHE A N 1
ATOM 634 C CA . PHE A 1 88 ? 59.486 20.434 48.576 1.00 35.45 88 PHE A CA 1
ATOM 635 C C . PHE A 1 88 ? 60.287 21.726 48.572 1.00 37.33 88 PHE A C 1
ATOM 636 O O . PHE A 1 88 ? 61.349 21.808 47.943 1.00 43.74 88 PHE A O 1
ATOM 644 N N . ASP A 1 89 ? 59.806 22.739 49.294 1.00 35.50 89 ASP A N 1
ATOM 645 C CA . ASP A 1 89 ? 60.507 24.015 49.320 1.00 38.35 89 ASP A CA 1
ATOM 646 C C . ASP A 1 89 ? 61.864 23.896 49.997 1.00 44.50 89 ASP A C 1
ATOM 647 O O . ASP A 1 89 ? 62.845 24.494 49.541 1.00 47.08 89 ASP A O 1
ATOM 652 N N . ASP A 1 90 ? 61.939 23.140 51.089 1.00 46.45 90 ASP A N 1
ATOM 653 C CA . ASP A 1 90 ? 63.159 23.089 51.880 1.00 48.12 90 ASP A CA 1
ATOM 654 C C . ASP A 1 90 ? 64.223 22.176 51.276 1.00 50.20 90 ASP A C 1
ATOM 655 O O . ASP A 1 90 ? 65.377 22.219 51.720 1.00 51.22 90 ASP A O 1
ATOM 660 N N . VAL A 1 91 ? 63.883 21.385 50.256 1.00 45.82 91 VAL A N 1
ATOM 661 C CA . VAL A 1 91 ? 64.792 20.362 49.747 1.00 50.39 91 VAL A CA 1
ATOM 662 C C . VAL A 1 91 ? 64.987 20.490 48.237 1.00 49.75 91 VAL A C 1
ATOM 663 O O . VAL A 1 91 ? 66.071 20.200 47.716 1.00 52.38 91 VAL A O 1
ATOM 667 N N . HIS A 1 92 ? 63.954 20.942 47.519 1.00 46.67 92 HIS A N 1
ATOM 668 C CA . HIS A 1 92 ? 63.996 20.989 46.062 1.00 44.68 92 HIS A CA 1
ATOM 669 C C . HIS A 1 92 ? 63.949 22.394 45.473 1.00 45.61 92 HIS A C 1
ATOM 670 O O . HIS A 1 92 ? 63.985 22.529 44.242 1.00 45.65 92 HIS A O 1
ATOM 677 N N . CYS A 1 93 ? 63.855 23.436 46.292 1.00 45.56 93 CYS A N 1
ATOM 678 C CA . CYS A 1 93 ? 63.857 24.814 45.812 1.00 47.06 93 CYS A CA 1
ATOM 679 C C . CYS A 1 93 ? 65.133 25.491 46.292 1.00 55.33 93 CYS A C 1
ATOM 680 O O . CYS A 1 93 ? 65.352 25.619 47.503 1.00 53.17 93 CYS A O 1
ATOM 683 N N . ASP A 1 94 ? 65.973 25.907 45.337 1.00 54.40 94 ASP A N 1
ATOM 684 C CA . ASP A 1 94 ? 67.267 26.540 45.616 1.00 55.38 94 ASP A CA 1
ATOM 685 C C . ASP A 1 94 ? 68.193 25.582 46.368 1.00 53.05 94 ASP A C 1
ATOM 686 O O . ASP A 1 94 ? 68.867 25.960 47.328 1.00 56.72 94 ASP A O 1
ATOM 691 N N . GLU A 1 95 ? 68.212 24.316 45.944 1.00 52.28 95 GLU A N 1
ATOM 692 C CA . GLU A 1 95 ? 69.060 23.303 46.563 1.00 54.10 95 GLU A CA 1
ATOM 693 C C . GLU A 1 95 ? 69.648 22.416 45.471 1.00 50.64 95 GLU A C 1
ATOM 694 O O . GLU A 1 95 ? 69.350 22.576 44.283 1.00 48.16 95 GLU A O 1
ATOM 700 N N . GLY A 1 96 ? 70.489 21.467 45.881 1.00 48.39 96 GLY A N 1
ATOM 701 C CA . GLY A 1 96 ? 71.203 20.625 44.949 1.00 41.63 96 GLY A CA 1
ATOM 702 C C . GLY A 1 96 ? 72.413 21.335 44.373 1.00 37.57 96 GLY A C 1
ATOM 703 O O . GLY A 1 96 ? 72.718 22.478 44.737 1.00 39.24 96 GLY A O 1
ATOM 704 N N . PRO A 1 97 ? 73.137 20.668 43.469 1.00 31.34 97 PRO A N 1
ATOM 705 C CA . PRO A 1 97 ? 74.280 21.325 42.823 1.00 31.40 97 PRO A CA 1
ATOM 706 C C . PRO A 1 97 ? 73.835 22.571 42.078 1.00 32.64 97 PRO A C 1
ATOM 707 O O . PRO A 1 97 ? 72.727 22.638 41.539 1.00 32.49 97 PRO A O 1
ATOM 711 N N . ALA A 1 98 ? 74.707 23.581 42.074 1.00 28.90 98 ALA A N 1
ATOM 712 C CA . ALA A 1 98 ? 74.405 24.782 41.308 1.00 28.98 98 ALA A CA 1
ATOM 713 C C . ALA A 1 98 ? 74.343 24.479 39.817 1.00 31.50 98 ALA A C 1
ATOM 714 O O . ALA A 1 98 ? 73.511 25.052 39.102 1.00 28.37 98 ALA A O 1
ATOM 716 N N . THR A 1 99 ? 75.182 23.563 39.336 1.00 26.79 99 THR A N 1
ATOM 717 C CA . THR A 1 99 ? 75.213 23.237 37.915 1.00 28.49 99 THR A CA 1
ATOM 718 C C . THR A 1 99 ? 73.952 22.474 37.527 1.00 27.52 99 THR A C 1
ATOM 719 O O . THR A 1 99 ? 73.663 21.412 38.087 1.00 25.30 99 THR A O 1
ATOM 723 N N . GLY A 1 100 ? 73.212 23.008 36.559 1.00 25.65 100 GLY A N 1
ATOM 724 C CA . GLY A 1 100 ? 71.974 22.386 36.131 1.00 27.95 100 GLY A CA 1
ATOM 725 C C . GLY A 1 100 ? 70.818 22.560 37.087 1.00 29.34 100 GLY A C 1
ATOM 726 O O . GLY A 1 100 ? 69.843 21.802 37.007 1.00 28.05 100 GLY A O 1
ATOM 727 N N . ARG A 1 101 ? 70.884 23.551 37.980 1.00 28.12 101 ARG A N 1
ATOM 728 C CA . ARG A 1 101 ? 69.850 23.703 38.998 1.00 27.20 101 ARG A CA 1
ATOM 729 C C . ARG A 1 101 ? 68.515 24.096 38.368 1.00 29.58 101 ARG A C 1
ATOM 730 O O . ARG A 1 101 ? 67.470 23.523 38.696 1.00 26.52 101 ARG A O 1
ATOM 738 N N . ALA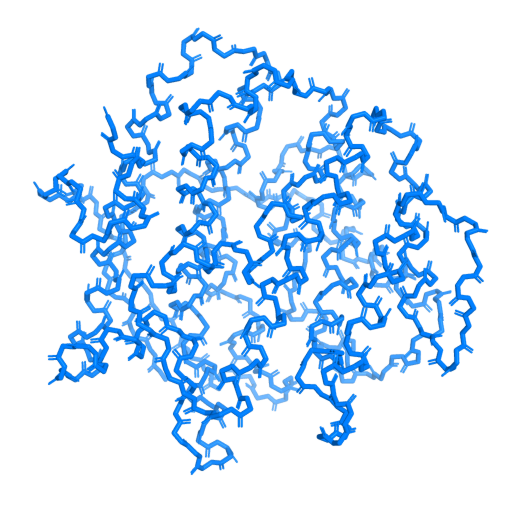 A 1 102 ? 68.533 25.060 37.444 1.00 27.30 102 ALA A N 1
ATOM 739 C CA . ALA A 1 102 ? 67.287 25.535 36.843 1.00 29.41 102 ALA A CA 1
ATOM 740 C C . ALA A 1 102 ? 66.612 24.444 36.015 1.00 29.21 102 ALA A C 1
ATOM 741 O O . ALA A 1 102 ? 65.382 24.300 36.050 1.00 27.77 102 ALA A O 1
ATOM 743 N N . ALA A 1 103 ? 67.399 23.668 35.260 1.00 24.49 103 ALA A N 1
ATOM 744 C CA . ALA A 1 103 ? 66.839 22.554 34.501 1.00 25.99 103 ALA A CA 1
ATOM 745 C C . ALA A 1 103 ? 66.218 21.513 35.422 1.00 28.00 103 ALA A C 1
ATOM 746 O O . ALA A 1 103 ? 65.141 20.975 35.132 1.00 21.58 103 ALA A O 1
ATOM 748 N N . ARG A 1 104 ? 66.897 21.205 36.530 1.00 23.97 104 ARG A N 1
ATOM 749 C CA . ARG A 1 104 ? 66.393 20.214 37.471 1.00 25.84 104 ARG A CA 1
ATOM 750 C C . ARG A 1 104 ? 65.052 20.642 38.043 1.00 22.25 104 ARG A C 1
ATOM 751 O O . ARG A 1 104 ? 64.140 19.820 38.201 1.00 23.40 104 ARG A O 1
ATOM 759 N N . PHE A 1 105 ? 64.922 21.923 38.386 1.00 21.08 105 PHE A N 1
ATOM 760 C CA . PHE A 1 105 ? 63.678 22.391 38.980 1.00 24.31 105 PHE A CA 1
ATOM 761 C C . PHE A 1 105 ? 62.543 22.313 37.967 1.00 19.35 105 PHE A C 1
ATOM 762 O O . PHE A 1 105 ? 61.468 21.782 38.261 1.00 20.27 105 PHE A O 1
ATOM 770 N N . ALA A 1 106 ? 62.767 22.861 36.772 1.00 19.95 106 ALA A N 1
ATOM 771 C CA . ALA A 1 106 ? 61.729 22.861 35.746 1.00 21.21 106 ALA A CA 1
ATOM 772 C C . ALA A 1 106 ? 61.261 21.443 35.438 1.00 23.03 106 ALA A C 1
ATOM 773 O O . ALA A 1 106 ? 60.064 21.203 35.242 1.00 20.45 106 ALA A O 1
ATOM 775 N N . ASP A 1 107 ? 62.188 20.485 35.410 1.00 17.79 107 ASP A N 1
ATOM 776 C CA . ASP A 1 107 ? 61.817 19.095 35.161 1.00 18.11 107 ASP A CA 1
ATOM 777 C C . ASP A 1 107 ? 60.915 18.558 36.277 1.00 22.36 107 ASP A C 1
ATOM 778 O O . ASP A 1 107 ? 59.852 17.987 36.012 1.00 20.20 107 ASP A O 1
ATOM 783 N N . LEU A 1 108 ? 61.317 18.739 37.538 1.00 19.68 108 LEU A N 1
ATOM 784 C CA . LEU A 1 108 ? 60.495 18.262 38.650 1.00 20.57 108 LEU A CA 1
ATOM 785 C C . LEU A 1 108 ? 59.148 18.977 38.692 1.00 16.89 108 LEU A C 1
ATOM 786 O O . LEU A 1 108 ? 58.107 18.354 38.933 1.00 16.82 108 LEU A O 1
ATOM 791 N N . ALA A 1 109 ? 59.156 20.291 38.477 1.00 16.38 109 ALA A N 1
ATOM 792 C CA . ALA A 1 109 ? 57.926 21.076 38.542 1.00 20.49 109 ALA A CA 1
ATOM 793 C C . ALA A 1 109 ? 56.887 20.574 37.546 1.00 16.02 109 ALA A C 1
ATOM 794 O O . ALA A 1 109 ? 55.705 20.418 37.883 1.00 13.78 109 ALA A O 1
ATOM 796 N N . THR A 1 110 ? 57.305 20.325 36.304 1.00 15.51 110 THR A N 1
ATOM 797 C CA . THR A 1 110 ? 56.347 19.871 35.304 1.00 15.05 110 THR A CA 1
ATOM 798 C C . THR A 1 110 ? 55.841 18.461 35.596 1.00 18.08 110 THR A C 1
ATOM 799 O O . THR A 1 110 ? 54.717 18.116 35.206 1.00 14.34 110 THR A O 1
ATOM 803 N N . ARG A 1 111 ? 56.639 17.626 36.266 1.00 15.28 111 ARG A N 1
ATOM 804 C CA . ARG A 1 111 ? 56.129 16.314 36.651 1.00 15.31 111 ARG A CA 1
ATOM 805 C C . ARG A 1 111 ? 55.047 16.441 37.712 1.00 17.04 111 ARG A C 1
ATOM 806 O O . ARG A 1 111 ? 54.019 15.759 37.644 1.00 17.22 111 ARG A O 1
ATOM 814 N N . ILE A 1 112 ? 55.269 17.302 38.704 1.00 14.17 112 ILE A N 1
ATOM 815 C CA . ILE A 1 112 ? 54.267 17.525 39.740 1.00 16.21 112 ILE A CA 1
ATOM 816 C C . ILE A 1 112 ? 52.942 17.965 39.122 1.00 16.35 112 ILE A C 1
ATOM 817 O O . ILE A 1 112 ? 51.873 17.431 39.449 1.00 15.12 112 ILE A O 1
ATOM 822 N N . VAL A 1 113 ? 52.990 18.952 38.221 1.00 12.46 113 VAL A N 1
ATOM 823 C CA . VAL A 1 113 ? 51.763 19.432 37.586 1.00 11.05 113 VAL A CA 1
ATOM 824 C C . VAL A 1 113 ? 51.082 18.307 36.818 1.00 14.76 113 VAL A C 1
ATOM 825 O O . VAL A 1 113 ? 49.862 18.119 36.914 1.00 13.70 113 VAL A O 1
ATOM 829 N N . ARG A 1 114 ? 51.857 17.539 36.045 1.00 13.05 114 ARG A N 1
ATOM 830 C CA . ARG A 1 114 ? 51.252 16.465 35.261 1.00 14.68 114 ARG A CA 1
ATOM 831 C C . ARG A 1 114 ? 50.598 15.418 36.152 1.00 14.08 114 ARG A C 1
ATOM 832 O O . ARG A 1 114 ? 49.514 14.916 35.837 1.00 13.84 114 ARG A O 1
ATOM 840 N N . VAL A 1 115 ? 51.221 15.091 37.284 1.00 14.44 115 VAL A N 1
ATOM 841 C CA . VAL A 1 115 ? 50.627 14.094 38.168 1.00 14.87 115 VAL A CA 1
ATOM 842 C C . VAL A 1 115 ? 49.286 14.590 38.708 1.00 16.18 115 VAL A C 1
ATOM 843 O O . VAL A 1 115 ? 48.330 13.815 38.841 1.00 18.77 115 VAL A O 1
ATOM 847 N N . LEU A 1 116 ? 49.180 15.898 38.991 1.00 14.20 116 LEU A N 1
ATOM 848 C CA . L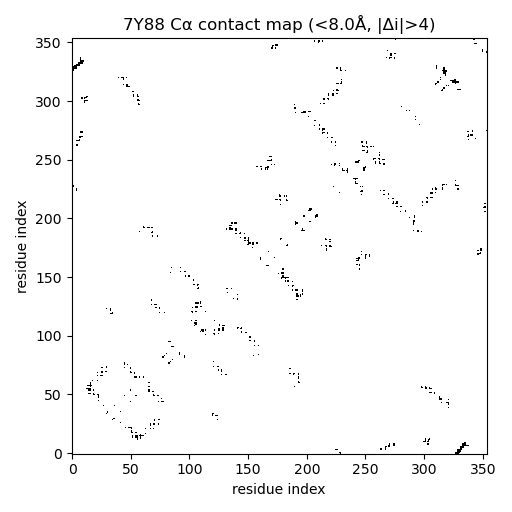EU A 1 116 ? 47.900 16.463 39.417 1.00 16.76 116 LEU A CA 1
ATOM 849 C C . LEU A 1 116 ? 46.821 16.301 38.349 1.00 16.41 116 LEU A C 1
ATOM 850 O O . LEU A 1 116 ? 45.632 16.185 38.679 1.00 21.65 116 LEU A O 1
ATOM 855 N N . GLU A 1 117 ? 47.209 16.326 37.072 1.00 17.02 117 GLU A N 1
ATOM 856 C CA . GLU A 1 117 ? 46.306 16.138 35.936 1.00 16.20 117 GLU A CA 1
ATOM 857 C C . GLU A 1 117 ? 46.090 14.677 35.589 1.00 20.87 117 GLU A C 1
ATOM 858 O O . GLU A 1 117 ? 45.031 14.322 35.054 1.00 21.49 117 GLU A O 1
ATOM 864 N N . ALA A 1 118 ? 47.081 13.834 35.866 1.00 17.49 118 ALA A N 1
ATOM 865 C CA . ALA A 1 118 ? 47.118 12.460 35.361 1.00 17.32 118 ALA A CA 1
ATOM 866 C C . ALA A 1 118 ? 47.871 11.621 36.374 1.00 15.64 118 ALA A C 1
ATOM 867 O O . ALA A 1 118 ? 49.072 11.367 36.229 1.00 17.10 118 ALA A O 1
ATOM 869 N N . PRO A 1 119 ? 47.193 11.180 37.436 1.00 18.22 119 PRO A N 1
ATOM 870 C CA . PRO A 1 119 ? 47.917 10.586 38.571 1.00 16.75 119 PRO A CA 1
ATOM 871 C C . PRO A 1 119 ? 48.678 9.325 38.228 1.00 19.41 119 PRO A C 1
ATOM 872 O O . PRO A 1 119 ? 49.611 8.976 38.953 1.00 21.17 119 PRO A O 1
ATOM 876 N N . ASP A 1 120 ? 48.337 8.639 37.139 1.00 22.23 120 ASP A N 1
ATOM 877 C CA . ASP A 1 120 ? 49.069 7.449 36.731 1.00 22.57 120 ASP A CA 1
ATOM 878 C C . ASP A 1 120 ? 49.985 7.713 35.544 1.00 20.71 120 ASP A C 1
ATOM 879 O O . ASP A 1 120 ? 50.260 6.805 34.754 1.00 18.41 120 ASP A O 1
ATOM 884 N N . ALA A 1 121 ? 50.493 8.941 35.431 1.00 19.92 121 ALA A N 1
ATOM 885 C CA . ALA A 1 121 ? 51.411 9.280 34.352 1.00 18.89 121 ALA A CA 1
ATOM 886 C C . ALA A 1 121 ? 52.726 8.533 34.460 1.00 21.43 121 ALA A C 1
ATOM 887 O O . ALA A 1 121 ? 53.460 8.469 33.469 1.00 19.19 121 ALA A O 1
ATOM 889 N N . ARG A 1 122 ? 53.031 7.978 35.633 1.00 21.17 122 ARG A N 1
ATOM 890 C CA . ARG A 1 122 ? 54.242 7.198 35.856 1.00 20.24 122 ARG A CA 1
ATOM 891 C C . ARG A 1 122 ? 55.467 7.965 35.383 1.00 24.83 122 ARG A C 1
ATOM 892 O O . ARG A 1 122 ? 56.271 7.482 34.580 1.00 26.25 122 ARG A O 1
ATOM 900 N N . LEU A 1 123 ? 55.600 9.186 35.896 1.00 20.35 123 LEU A N 1
ATOM 901 C CA . LEU A 1 123 ? 56.732 10.041 35.575 1.00 23.86 123 LEU A CA 1
ATOM 902 C C . LEU A 1 123 ? 57.904 9.615 36.447 1.00 37.82 123 LEU A C 1
ATOM 903 O O . LEU A 1 123 ? 58.739 10.437 36.844 1.00 30.52 123 LEU A O 1
ATOM 908 N N . GLU A 1 124 ? 57.920 8.307 36.746 1.00 44.70 124 GLU A N 1
ATOM 909 C CA . GLU A 1 124 ? 58.999 7.475 37.275 1.00 53.41 124 GLU A CA 1
ATOM 910 C C . GLU A 1 124 ? 59.758 8.10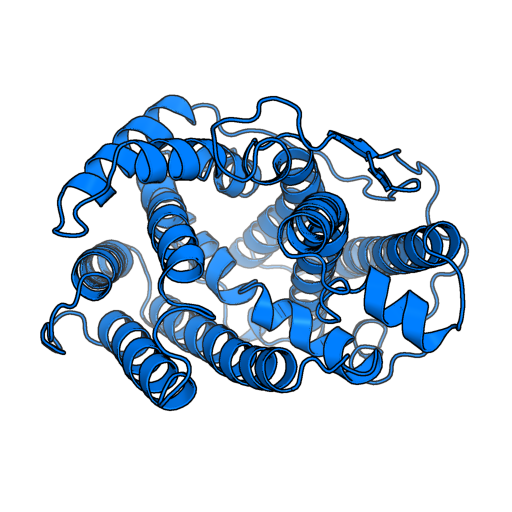3 38.437 1.00 52.44 124 GLU A C 1
ATOM 911 O O . GLU A 1 124 ? 59.290 9.064 39.057 1.00 53.02 124 GLU A O 1
ATOM 917 N N . GLY A 1 125 ? 60.896 7.512 38.780 1.00 57.59 125 GLY A N 1
ATOM 918 C CA . GLY A 1 125 ? 61.649 7.922 39.935 1.00 58.71 125 GLY A CA 1
ATOM 919 C C . GLY A 1 125 ? 63.140 7.788 39.721 1.00 64.00 125 GLY A C 1
ATOM 920 O O . GLY A 1 125 ? 63.725 6.720 39.928 1.00 68.10 125 GLY A O 1
ATOM 921 N N . PRO A 1 126 ? 63.794 8.877 39.301 1.00 66.68 126 PRO A N 1
ATOM 922 C CA . PRO A 1 126 ? 65.259 8.862 39.171 1.00 64.36 126 PRO A CA 1
ATOM 923 C C . PRO A 1 126 ? 65.915 9.198 40.509 1.00 64.01 126 PRO A C 1
ATOM 924 O O . PRO A 1 126 ? 66.703 10.142 40.632 1.00 68.98 126 PRO A O 1
ATOM 928 N N . GLY A 1 127 ? 65.580 8.411 41.527 1.00 63.23 127 GLY A N 1
ATOM 929 C CA . GLY A 1 127 ? 65.744 8.859 42.893 1.00 64.67 127 GLY A CA 1
ATOM 930 C C . GLY A 1 127 ? 64.637 9.790 43.333 1.00 60.40 127 GLY A C 1
ATOM 931 O O . GLY A 1 127 ? 64.850 10.625 44.219 1.00 61.78 127 GLY A O 1
ATOM 932 N N . ASP A 1 128 ? 63.457 9.677 42.725 1.00 57.36 128 ASP A N 1
ATOM 933 C CA . ASP A 1 128 ? 62.361 10.588 43.021 1.00 56.47 128 ASP A CA 1
ATOM 934 C C . ASP A 1 128 ? 61.636 10.219 44.302 1.00 50.58 128 ASP A C 1
ATOM 935 O O . ASP A 1 128 ? 61.388 9.044 44.589 1.00 53.78 128 ASP A O 1
ATOM 940 N N . THR A 1 129 ? 61.263 11.243 45.046 1.00 47.55 129 THR A N 1
ATOM 941 C CA . THR A 1 129 ? 60.485 11.108 46.258 1.00 43.98 129 THR A CA 1
ATOM 942 C C . THR A 1 129 ? 59.185 11.892 46.219 1.00 36.02 129 THR A C 1
ATOM 943 O O . THR A 1 129 ? 58.196 11.439 46.792 1.00 34.48 129 THR A O 1
ATOM 947 N N . MET A 1 130 ? 59.158 13.034 45.525 1.00 32.15 130 MET A N 1
ATOM 948 C CA . MET A 1 130 ? 58.030 13.958 45.607 1.00 28.55 130 MET A CA 1
ATOM 949 C C . MET A 1 130 ? 56.759 13.399 44.989 1.00 26.12 130 MET A C 1
ATOM 950 O O . MET A 1 130 ? 55.658 13.741 45.439 1.00 22.56 130 MET A O 1
ATOM 955 N N . LEU A 1 131 ? 56.875 12.582 43.939 1.00 23.63 131 LEU A N 1
ATOM 956 C CA . LEU A 1 131 ? 55.710 12.321 43.098 1.00 20.83 131 LEU A CA 1
ATOM 957 C C . LEU A 1 131 ? 54.743 11.338 43.741 1.00 20.90 131 LEU A C 1
ATOM 958 O O . LEU A 1 131 ? 53.535 11.412 43.489 1.00 19.67 131 LEU A O 1
ATOM 963 N N . ALA A 1 132 ? 55.238 10.425 44.577 1.00 24.40 132 ALA A N 1
ATOM 964 C CA . ALA A 1 132 ? 54.327 9.491 45.231 1.00 22.64 132 ALA A CA 1
ATOM 965 C C . ALA A 1 132 ? 53.333 10.210 46.135 1.00 17.25 132 ALA A C 1
ATOM 966 O O . ALA A 1 132 ? 52.120 9.979 45.980 1.00 16.60 132 ALA A O 1
ATOM 968 N N . PRO A 1 133 ? 53.747 11.101 47.053 1.00 18.62 133 PRO A N 1
ATOM 969 C CA . PRO A 1 133 ? 52.743 11.841 47.838 1.00 19.31 133 PRO A CA 1
ATOM 970 C C . PRO A 1 133 ? 51.867 12.748 46.993 1.00 17.98 133 PRO A C 1
ATOM 971 O O . PRO A 1 133 ? 50.673 12.885 47.284 1.00 17.37 133 PRO A O 1
ATOM 975 N N . VAL A 1 134 ? 52.427 13.385 45.960 1.00 17.45 134 VAL A N 1
ATOM 976 C CA . VAL A 1 134 ? 51.611 14.237 45.092 1.00 15.78 134 VAL A CA 1
ATOM 977 C C . VAL A 1 134 ? 50.525 13.416 44.411 1.00 16.63 134 VAL A C 1
ATOM 978 O O . VAL A 1 134 ? 49.353 13.819 44.355 1.00 16.64 134 VAL A O 1
ATOM 982 N N . ARG A 1 135 ? 50.896 12.248 43.887 1.00 16.28 135 ARG A N 1
ATOM 983 C CA . ARG A 1 135 ? 49.908 11.349 43.304 1.00 15.94 135 ARG A CA 1
ATOM 984 C C . ARG A 1 135 ? 48.823 10.982 44.311 1.00 17.53 135 ARG A C 1
ATOM 985 O O . ARG A 1 135 ? 47.636 10.947 43.969 1.00 15.53 135 ARG A O 1
ATOM 993 N N . ASP A 1 136 ? 49.205 10.701 45.561 1.00 16.14 136 ASP A N 1
ATOM 994 C CA . ASP A 1 136 ? 48.195 10.390 46.565 1.00 18.77 136 ASP A CA 1
ATOM 995 C C . ASP A 1 136 ? 47.238 11.557 46.768 1.00 15.90 136 ASP A C 1
ATOM 996 O O . ASP A 1 136 ? 46.021 11.361 46.859 1.00 15.11 136 ASP A O 1
ATOM 1001 N N . LEU A 1 137 ? 47.766 12.781 46.833 1.00 15.75 137 LEU A N 1
ATOM 1002 C CA . LEU A 1 137 ? 46.895 13.949 46.960 1.00 14.79 137 LEU A CA 1
ATOM 1003 C C . LEU A 1 137 ? 45.953 14.077 45.768 1.00 15.29 137 LEU A C 1
ATOM 1004 O O . LEU A 1 137 ? 44.762 14.370 45.934 1.00 13.98 137 LEU A O 1
ATOM 1009 N N . ALA A 1 138 ? 46.472 13.883 44.554 1.00 14.16 138 ALA A N 1
ATOM 1010 C CA . ALA A 1 138 ? 45.628 14.029 43.373 1.00 16.11 138 ALA A CA 1
ATOM 1011 C C . ALA A 1 138 ? 44.499 13.007 43.368 1.00 15.78 138 ALA A C 1
ATOM 1012 O O . ALA A 1 138 ? 43.351 13.341 43.053 1.00 15.52 138 ALA A O 1
ATOM 1014 N N . LEU A 1 139 ? 44.810 11.752 43.703 1.00 17.29 139 LEU A N 1
ATOM 1015 C CA . LEU A 1 139 ? 43.781 10.717 43.746 1.00 17.28 139 LEU A CA 1
ATOM 1016 C C . LEU A 1 139 ? 42.726 11.035 44.800 1.00 16.99 139 LEU A C 1
ATOM 1017 O O . LEU A 1 139 ? 41.521 10.897 44.551 1.00 17.54 139 LEU A O 1
ATOM 1022 N N . ARG A 1 140 ? 43.163 11.456 45.991 1.00 15.46 140 ARG A N 1
ATOM 1023 C CA . ARG A 1 140 ? 42.211 11.821 47.039 1.00 17.24 140 ARG A CA 1
ATOM 1024 C C . ARG A 1 140 ? 41.366 13.017 46.627 1.00 16.97 140 ARG A C 1
ATOM 1025 O O . ARG A 1 140 ? 40.158 13.059 46.902 1.00 16.19 140 ARG A O 1
ATOM 1033 N N . ALA A 1 141 ? 41.989 14.014 45.985 1.00 13.80 141 ALA A N 1
ATOM 1034 C CA . ALA A 1 141 ? 41.252 15.209 45.598 1.00 16.70 141 ALA A CA 1
ATOM 1035 C C . ALA A 1 141 ? 40.180 14.878 44.568 1.00 15.51 141 ALA A C 1
ATOM 1036 O O . ALA A 1 141 ? 39.057 15.400 44.630 1.00 17.03 141 ALA A O 1
ATOM 1038 N N . ARG A 1 142 ? 40.502 13.984 43.628 1.00 15.83 142 ARG A N 1
ATOM 1039 C CA . ARG A 1 142 ? 39.559 13.616 42.581 1.00 17.93 142 ARG A CA 1
ATOM 1040 C C . ARG A 1 142 ? 38.318 12.926 43.130 1.00 19.58 142 ARG A C 1
ATOM 1041 O O . ARG A 1 142 ? 37.284 12.923 42.459 1.00 20.34 142 ARG A O 1
ATOM 1049 N N . ARG A 1 143 ? 38.385 12.349 44.334 1.00 17.40 143 ARG A N 1
ATOM 1050 C CA . ARG A 1 143 ? 37.179 11.768 44.914 1.00 19.52 143 ARG A CA 1
ATOM 1051 C C . ARG A 1 143 ? 36.149 12.832 45.258 1.00 19.76 143 ARG A C 1
ATOM 1052 O O . ARG A 1 143 ? 34.947 12.540 45.273 1.00 19.72 143 ARG A O 1
ATOM 1060 N N . TRP A 1 144 ? 36.597 14.060 45.520 1.00 18.37 144 TRP A N 1
ATOM 1061 C CA . TRP A 1 144 ? 35.756 15.134 46.019 1.00 14.43 144 TRP A CA 1
ATOM 1062 C C . TRP A 1 144 ? 35.623 16.302 45.062 1.00 14.72 144 TRP A C 1
ATOM 1063 O O . TRP A 1 144 ? 34.601 16.979 45.092 1.00 18.81 144 TRP A O 1
ATOM 1074 N N . ALA A 1 145 ? 36.628 16.554 44.226 1.00 14.66 145 ALA A N 1
ATOM 1075 C CA . ALA A 1 145 ? 36.707 17.753 43.398 1.00 13.85 145 ALA A CA 1
ATOM 1076 C C . ALA A 1 145 ? 35.937 17.594 42.090 1.00 16.98 145 ALA A C 1
ATOM 1077 O O . ALA A 1 145 ? 35.860 16.502 41.516 1.00 16.81 145 ALA A O 1
ATOM 1079 N N . THR A 1 146 ? 35.377 18.709 41.611 1.00 14.29 146 THR A N 1
ATOM 1080 C CA . THR A 1 146 ? 34.872 18.748 40.251 1.00 15.07 146 THR A CA 1
ATOM 1081 C C . THR A 1 146 ? 36.041 18.838 39.279 1.00 15.97 146 THR A C 1
ATOM 1082 O O . THR A 1 146 ? 37.164 19.180 39.666 1.00 14.67 146 THR A O 1
ATOM 1086 N N . PRO A 1 147 ? 35.818 18.504 38.011 1.00 15.00 147 PRO A N 1
ATOM 1087 C CA . PRO A 1 147 ? 36.909 18.667 37.034 1.00 16.51 147 PRO A CA 1
ATOM 1088 C C . PRO A 1 147 ? 37.457 20.088 36.974 1.00 12.41 147 PRO A C 1
ATOM 1089 O O . PRO A 1 147 ? 38.675 20.271 36.879 1.00 14.58 147 PRO A O 1
ATOM 1093 N N . ALA A 1 148 ? 36.596 21.104 37.041 1.00 15.13 148 ALA A N 1
ATOM 1094 C CA . ALA A 1 148 ? 37.089 22.481 37.077 1.00 13.71 148 ALA A CA 1
ATOM 1095 C C . ALA A 1 148 ? 37.967 22.730 38.300 1.00 14.96 148 ALA A C 1
ATOM 1096 O O . ALA A 1 148 ? 38.961 23.460 38.221 1.00 12.00 148 ALA A O 1
ATOM 1098 N N . GLN A 1 149 ? 37.616 22.139 39.446 1.00 12.62 149 GLN A N 1
ATOM 1099 C CA . GLN A 1 149 ? 38.433 22.354 40.633 1.00 10.69 149 GLN A CA 1
ATOM 1100 C C . GLN A 1 149 ? 39.806 21.728 40.450 1.00 13.07 149 GLN A C 1
ATOM 1101 O O . GLN A 1 149 ? 40.823 22.310 40.840 1.00 10.80 149 GLN A O 1
ATOM 1107 N N . MET A 1 150 ? 39.856 20.557 39.820 1.00 12.99 150 MET A N 1
ATOM 1108 C CA . MET A 1 150 ? 41.136 19.896 39.601 1.00 12.71 150 MET A CA 1
ATOM 1109 C C . MET A 1 150 ? 41.984 20.702 38.616 1.00 13.84 150 MET A C 1
ATOM 1110 O O . MET A 1 150 ? 43.200 20.837 38.795 1.00 12.61 150 MET A O 1
ATOM 1115 N N . ARG A 1 151 ? 41.349 21.263 37.581 1.00 12.29 151 ARG A N 1
ATOM 1116 C CA . ARG A 1 151 ? 42.050 22.154 36.654 1.00 14.53 151 ARG A CA 1
ATOM 1117 C C . ARG A 1 151 ? 42.648 23.347 37.392 1.00 15.55 151 ARG A C 1
ATOM 1118 O O . ARG A 1 151 ? 43.807 23.720 37.160 1.00 12.66 151 ARG A O 1
ATOM 1126 N N . ARG A 1 152 ? 41.864 23.960 38.286 1.00 13.45 152 ARG A N 1
ATOM 1127 C CA . ARG A 1 152 ? 42.353 25.119 39.025 1.00 13.63 152 ARG A CA 1
ATOM 1128 C C . ARG A 1 152 ? 43.585 24.778 39.848 1.00 12.30 152 ARG A C 1
ATOM 1129 O O . ARG A 1 152 ? 44.509 25.597 39.963 1.00 13.20 152 ARG A O 1
ATOM 1137 N N . CYS A 1 153 ? 43.615 23.583 40.441 1.00 13.32 153 CYS A N 1
ATOM 1138 C CA . CYS A 1 153 ? 44.796 23.176 41.197 1.00 14.41 153 CYS A CA 1
ATOM 1139 C C . CYS A 1 153 ? 46.023 23.105 40.298 1.00 14.65 153 CYS A C 1
ATOM 1140 O O . CYS A 1 153 ? 47.090 23.626 40.645 1.00 13.13 153 CYS A O 1
ATOM 1143 N N . ALA A 1 154 ? 45.891 22.453 39.140 1.00 11.67 154 ALA A N 1
ATOM 1144 C CA . ALA A 1 154 ? 47.023 22.325 38.223 1.00 13.55 154 ALA A CA 1
ATOM 1145 C C . ALA A 1 154 ? 47.534 23.691 37.776 1.00 12.18 154 ALA A C 1
ATOM 1146 O O . ALA A 1 154 ? 48.742 23.956 37.796 1.00 11.95 154 ALA A O 1
ATOM 1148 N N . GLU A 1 155 ? 46.624 24.574 37.370 1.00 11.90 155 GLU A N 1
ATOM 1149 C CA . GLU A 1 155 ? 47.028 25.884 36.881 1.00 14.62 155 GLU A CA 1
ATOM 1150 C C . GLU A 1 155 ? 47.644 26.725 37.989 1.00 12.92 155 GLU A C 1
ATOM 1151 O O . GLU A 1 155 ? 48.564 27.516 37.741 1.00 12.66 155 GLU A O 1
ATOM 1157 N N . ALA A 1 156 ? 47.135 26.593 39.215 1.00 12.05 156 ALA A N 1
ATOM 1158 C CA . ALA A 1 156 ? 47.720 27.335 40.327 1.00 12.26 156 ALA A CA 1
ATOM 1159 C C . ALA A 1 156 ? 49.137 26.846 40.625 1.00 11.28 156 ALA A C 1
ATOM 1160 O O . ALA A 1 156 ? 50.008 27.629 41.031 1.00 12.64 156 ALA A O 1
ATOM 1162 N N . HIS A 1 157 ? 49.391 25.553 40.427 1.00 10.01 157 HIS A N 1
ATOM 1163 C CA . HIS A 1 157 ? 50.753 25.062 40.578 1.00 13.44 157 HIS A CA 1
ATOM 1164 C C . HIS A 1 157 ? 51.652 25.600 39.470 1.00 11.81 157 HIS A C 1
ATOM 1165 O O . HIS A 1 157 ? 52.823 25.911 39.714 1.00 14.59 157 HIS A O 1
ATOM 1172 N N . ARG A 1 158 ? 51.133 25.729 38.247 1.00 12.89 158 ARG A N 1
ATOM 1173 C CA . ARG A 1 158 ? 51.962 26.308 37.193 1.00 11.71 158 ARG A CA 1
ATOM 1174 C C . ARG A 1 158 ? 52.340 27.745 37.514 1.00 13.51 158 ARG A C 1
ATOM 1175 O O . ARG A 1 158 ? 53.479 28.160 37.268 1.00 14.52 158 ARG A O 1
ATOM 1183 N N . ALA A 1 159 ? 51.392 28.528 38.045 1.00 12.32 159 ALA A N 1
ATOM 1184 C CA . ALA A 1 159 ? 51.698 29.914 38.374 1.00 12.05 159 ALA A CA 1
ATOM 1185 C C . ALA A 1 159 ? 52.750 29.985 39.471 1.00 17.26 159 ALA A C 1
ATOM 1186 O O . ALA A 1 159 ? 53.684 30.792 39.401 1.00 14.82 159 ALA A O 1
ATOM 1188 N N . TRP A 1 160 ? 52.618 29.133 40.487 1.00 11.27 160 TRP A N 1
ATOM 1189 C CA . TRP A 1 160 ? 53.632 29.073 41.534 1.00 12.60 160 TRP A CA 1
ATOM 1190 C C . TRP A 1 160 ? 54.988 28.698 40.943 1.00 11.72 160 TRP A C 1
ATOM 1191 O O . TRP A 1 160 ? 55.988 29.395 41.156 1.00 13.35 160 TRP A O 1
ATOM 1202 N N . PHE A 1 161 ? 55.029 27.633 40.132 1.00 13.88 161 PHE A N 1
ATOM 1203 C CA . PHE A 1 161 ? 56.315 27.113 39.677 1.00 12.89 161 PHE A CA 1
ATOM 1204 C C . PHE A 1 161 ? 56.994 28.054 38.688 1.00 16.11 161 PHE A C 1
ATOM 1205 O O . PHE A 1 161 ? 58.224 28.199 38.714 1.00 16.04 161 PHE A O 1
ATOM 1213 N N . LEU A 1 162 ? 56.226 28.710 37.811 1.00 11.88 162 LEU A N 1
ATOM 1214 C CA . LEU A 1 162 ? 56.834 29.731 36.956 1.00 14.11 162 LEU A CA 1
ATOM 1215 C C . LEU A 1 162 ? 57.427 30.861 37.793 1.00 15.19 162 LEU A C 1
ATOM 1216 O O . LEU A 1 162 ? 58.520 31.365 37.496 1.00 14.53 162 LEU A O 1
ATOM 1221 N N . ALA A 1 163 ? 56.736 31.251 38.866 1.00 14.11 163 ALA A N 1
ATOM 1222 C CA . ALA A 1 163 ? 57.271 32.274 39.760 1.00 14.67 163 ALA A CA 1
ATOM 1223 C C . ALA A 1 163 ? 58.542 31.802 40.459 1.00 15.88 163 ALA A C 1
ATOM 1224 O O . ALA A 1 163 ? 59.453 32.603 40.700 1.00 16.58 163 ALA A O 1
ATOM 1226 N N . VAL A 1 164 ? 58.623 30.512 40.799 1.00 13.42 164 VAL A N 1
ATOM 1227 C CA . VAL A 1 164 ? 59.841 30.003 41.428 1.00 17.45 164 VAL A CA 1
ATOM 1228 C C . VAL A 1 164 ? 61.021 30.105 40.465 1.00 17.70 164 VAL A C 1
ATOM 1229 O O . VAL A 1 164 ? 62.136 30.475 40.865 1.00 19.81 164 VAL A O 1
ATOM 1233 N N . ALA A 1 165 ? 60.802 29.774 39.183 1.00 16.50 165 ALA A N 1
ATOM 1234 C CA . ALA A 1 165 ? 61.868 29.934 38.196 1.00 17.73 165 ALA A CA 1
ATOM 1235 C C . ALA A 1 165 ? 62.312 31.383 38.123 1.00 19.63 165 ALA A C 1
ATOM 1236 O O . ALA A 1 165 ? 63.511 31.670 38.032 1.00 21.25 165 ALA A O 1
ATOM 1238 N N . TRP A 1 166 ? 61.355 32.309 38.161 1.00 16.36 166 TRP A N 1
ATOM 1239 C CA . TRP A 1 166 ? 61.683 33.731 38.249 1.00 19.48 166 TRP A CA 1
ATOM 1240 C C . TRP A 1 166 ? 62.546 34.026 39.468 1.00 21.92 166 TRP A C 1
ATOM 1241 O O . TRP A 1 166 ? 63.596 34.676 39.360 1.00 21.67 166 TRP A O 1
ATOM 1252 N N . GLU A 1 167 ? 62.116 33.552 40.642 1.00 17.96 167 GLU A N 1
ATOM 1253 C CA . GLU A 1 167 ? 62.868 33.785 41.872 1.00 20.16 167 GLU A CA 1
ATOM 1254 C C . GLU A 1 167 ? 64.266 33.178 41.807 1.00 21.57 167 GLU A C 1
ATOM 1255 O O . GLU A 1 167 ? 65.238 33.791 42.269 1.00 24.09 167 GLU A O 1
ATOM 1261 N N . LEU A 1 168 ? 64.391 31.962 41.266 1.00 20.92 168 LEU A N 1
ATOM 1262 C CA . LEU A 1 168 ? 65.701 31.317 41.250 1.00 22.76 168 LEU A CA 1
ATOM 1263 C C . LEU A 1 168 ? 66.694 32.102 40.400 1.00 25.78 168 LEU A C 1
ATOM 1264 O O . LEU A 1 168 ? 67.896 32.112 40.699 1.00 21.77 168 LEU A O 1
ATOM 1269 N N . GLY A 1 169 ? 66.208 32.775 39.355 1.00 25.38 169 GLY A N 1
ATOM 1270 C CA . GLY A 1 169 ? 67.071 33.661 38.590 1.00 24.67 169 GLY A CA 1
ATOM 1271 C C . GLY A 1 169 ? 67.663 34.776 39.435 1.00 28.55 169 GLY A C 1
ATOM 1272 O O . GLY A 1 169 ? 68.858 35.072 39.335 1.00 22.60 169 GLY A O 1
ATOM 1273 N N . HIS A 1 170 ? 66.838 35.404 40.286 1.00 23.45 170 HIS A N 1
ATOM 1274 C CA . HIS A 1 170 ? 67.339 36.464 41.160 1.00 22.40 170 HIS A CA 1
ATOM 1275 C C . HIS A 1 170 ? 68.296 35.916 42.213 1.00 27.13 170 HIS A C 1
ATOM 1276 O O . HIS A 1 170 ? 69.296 36.566 42.548 1.00 25.49 170 HIS A O 1
ATOM 1283 N N . ARG A 1 171 ? 68.003 34.732 42.765 1.00 21.16 171 ARG A N 1
ATOM 1284 C CA . ARG A 1 171 ? 68.889 34.166 43.778 1.00 23.18 171 ARG A CA 1
ATOM 1285 C C . ARG A 1 171 ? 70.245 33.804 43.190 1.00 27.17 171 ARG A C 1
ATOM 1286 O O . ARG A 1 171 ? 71.276 33.995 43.843 1.00 24.75 171 ARG A O 1
ATOM 1294 N N . ALA A 1 172 ? 70.264 33.280 41.960 1.00 23.91 172 ALA A N 1
ATOM 1295 C CA . ALA A 1 172 ? 71.532 32.942 41.320 1.00 24.65 172 ALA A CA 1
ATOM 1296 C C . ALA A 1 172 ? 72.360 34.185 41.019 1.00 27.56 172 ALA A C 1
ATOM 1297 O O . ALA A 1 172 ? 73.594 34.136 41.082 1.00 27.86 172 ALA A O 1
ATOM 1299 N N . ALA A 1 173 ? 71.705 35.301 40.697 1.00 22.97 173 ALA A N 1
ATOM 1300 C CA . ALA A 1 173 ? 72.378 36.571 40.461 1.00 27.02 173 ALA A CA 1
ATOM 1301 C C . ALA A 1 173 ? 72.602 37.368 41.736 1.00 30.12 173 ALA A C 1
ATOM 1302 O O . ALA A 1 173 ? 73.309 38.381 41.692 1.00 27.66 173 ALA A O 1
ATOM 1304 N N . ARG A 1 174 ? 72.024 36.931 42.858 1.00 23.52 174 ARG A N 1
ATOM 1305 C CA . ARG A 1 174 ? 72.015 37.700 44.101 1.00 27.55 174 ARG A CA 1
ATOM 1306 C C . ARG A 1 174 ? 71.514 39.123 43.870 1.00 29.42 174 ARG A C 1
ATOM 1307 O O . ARG A 1 174 ? 72.018 40.086 44.449 1.00 29.51 174 ARG A O 1
ATOM 1315 N N . SER A 1 175 ? 70.505 39.256 43.014 1.00 25.00 175 SER A N 1
ATOM 1316 C CA . SER A 1 175 ? 69.955 40.555 42.667 1.00 23.28 175 SER A CA 1
ATOM 1317 C C . SER A 1 175 ? 68.694 40.850 43.471 1.00 24.59 175 SER A C 1
ATOM 1318 O O . SER A 1 175 ? 68.101 39.977 44.113 1.00 27.88 175 SER A O 1
ATOM 1321 N N . THR A 1 176 ? 68.282 42.111 43.423 1.00 25.38 176 THR A N 1
ATOM 1322 C CA . THR A 1 176 ? 67.114 42.568 44.159 1.00 25.64 176 THR A CA 1
ATOM 1323 C C . THR A 1 176 ? 66.068 43.051 43.162 1.00 26.63 176 THR A C 1
ATOM 1324 O O . THR A 1 176 ? 66.331 44.000 42.401 1.00 24.73 176 THR A O 1
ATOM 1328 N N . PRO A 1 177 ? 64.897 42.420 43.096 1.00 24.80 177 PRO A N 1
ATOM 1329 C CA . PRO A 1 177 ? 63.880 42.858 42.136 1.00 23.51 177 PRO A CA 1
ATOM 1330 C C . PRO A 1 177 ? 63.374 44.255 42.457 1.00 17.91 177 PRO A C 1
ATOM 1331 O O . PRO A 1 17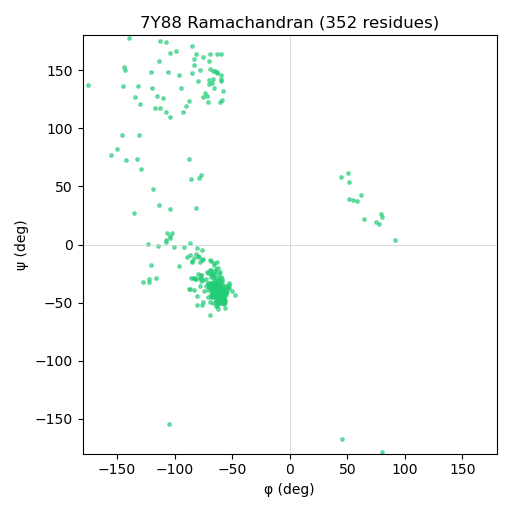7 ? 63.342 44.688 43.612 1.00 20.42 177 PRO A O 1
ATOM 1335 N N . ALA A 1 178 ? 62.997 44.973 41.408 1.00 19.19 178 ALA A N 1
ATOM 1336 C CA . ALA A 1 178 ? 62.341 46.257 41.590 1.00 20.39 178 ALA A CA 1
ATOM 1337 C C . ALA A 1 178 ? 60.976 46.045 42.234 1.00 20.65 178 ALA A C 1
ATOM 1338 O O . ALA A 1 178 ? 60.331 45.013 42.033 1.00 17.64 178 ALA A O 1
ATOM 1340 N N . LEU A 1 179 ? 60.538 47.038 43.013 1.00 18.53 179 LEU A N 1
ATOM 1341 C CA . LEU A 1 179 ? 59.273 46.913 43.737 1.00 20.86 179 LEU A CA 1
ATOM 1342 C C . LEU A 1 179 ? 58.113 46.617 42.788 1.00 18.08 179 LEU A C 1
ATOM 1343 O O . LEU A 1 179 ? 57.256 45.772 43.081 1.00 14.45 179 LEU A O 1
ATOM 1348 N N . ASN A 1 180 ? 58.070 47.290 41.637 1.00 16.48 180 ASN A N 1
ATOM 1349 C CA . ASN A 1 180 ? 56.957 47.060 40.718 1.00 15.79 180 ASN A CA 1
ATOM 1350 C C . ASN A 1 180 ? 56.919 45.614 40.240 1.00 16.89 180 ASN A C 1
ATOM 1351 O O . ASN A 1 180 ? 55.838 45.074 39.987 1.00 16.96 180 ASN A O 1
ATOM 1356 N N . ASP A 1 181 ? 58.081 44.972 40.093 1.00 14.91 181 ASP A N 1
ATOM 1357 C CA . ASP A 1 181 ? 58.084 43.570 39.690 1.00 14.96 181 ASP A CA 1
ATOM 1358 C C . ASP A 1 181 ? 57.697 42.662 40.852 1.00 17.21 181 ASP A C 1
ATOM 1359 O O . ASP A 1 181 ? 56.786 41.836 40.731 1.00 15.73 181 ASP A O 1
ATOM 1364 N N . TYR A 1 182 ? 58.365 42.816 41.991 1.00 15.11 182 TYR A N 1
ATOM 1365 C CA . TYR A 1 182 ? 58.034 42.004 43.158 1.00 14.39 182 TYR A CA 1
ATOM 1366 C C . TYR A 1 182 ? 56.562 42.104 43.538 1.00 15.22 182 TYR A C 1
ATOM 1367 O O . TYR A 1 182 ? 55.969 41.118 43.991 1.00 14.40 182 TYR A O 1
ATOM 1376 N N . ALA A 1 183 ? 55.975 43.301 43.428 1.00 14.42 183 ALA A N 1
ATOM 1377 C CA . ALA A 1 183 ? 54.652 43.535 44.002 1.00 14.00 183 ALA A CA 1
ATOM 1378 C C . ALA A 1 183 ? 53.584 42.628 43.402 1.00 14.54 183 ALA A C 1
ATOM 1379 O O . ALA A 1 183 ? 52.635 42.252 44.097 1.00 14.48 183 ALA A O 1
ATOM 1381 N N . HIS A 1 184 ? 53.691 42.293 42.120 1.00 15.12 184 HIS A N 1
ATOM 1382 C CA . HIS A 1 184 ? 52.733 41.376 41.515 1.00 11.99 184 HIS A CA 1
ATOM 1383 C C . HIS A 1 184 ? 53.222 39.928 41.486 1.00 12.61 184 HIS A C 1
ATOM 1384 O O . HIS A 1 184 ? 52.397 39.016 41.366 1.00 12.01 184 HIS A O 1
ATOM 1391 N N . MET A 1 185 ? 54.528 39.695 41.627 1.00 12.34 185 MET A N 1
ATOM 1392 C CA . MET A 1 185 ? 55.088 38.347 41.571 1.00 12.35 185 MET A CA 1
ATOM 1393 C C . MET A 1 185 ? 54.998 37.621 42.915 1.00 12.22 185 MET A C 1
ATOM 1394 O O . MET A 1 185 ? 54.953 36.390 42.947 1.00 10.50 185 MET A O 1
ATOM 1399 N N . ARG A 1 186 ? 55.015 38.360 44.026 1.00 13.71 186 ARG A N 1
ATOM 1400 C CA . ARG A 1 186 ? 55.178 37.729 45.334 1.00 11.57 186 ARG A CA 1
ATOM 1401 C C . ARG A 1 186 ? 53.990 36.835 45.681 1.00 11.29 186 ARG A C 1
ATOM 1402 O O . ARG A 1 186 ? 54.167 35.792 46.325 1.00 11.95 186 ARG A O 1
ATOM 1410 N N . GLN A 1 187 ? 52.787 37.193 45.235 1.00 11.31 187 GLN A N 1
ATOM 1411 C CA . GLN A 1 187 ? 51.638 36.315 45.460 1.00 12.73 187 GLN A CA 1
ATOM 1412 C C . GLN A 1 187 ? 51.848 34.936 44.847 1.00 13.75 187 GLN A C 1
ATOM 1413 O O . GLN A 1 187 ? 51.273 33.948 45.320 1.00 12.82 187 GLN A O 1
ATOM 1419 N N . HIS A 1 188 ? 52.628 34.864 43.766 1.00 13.40 188 HIS A N 1
ATOM 1420 C CA . HIS A 1 188 ? 52.916 33.619 43.071 1.00 13.46 188 HIS A CA 1
ATOM 1421 C C . HIS A 1 188 ? 54.122 32.897 43.654 1.00 14.28 188 HIS A C 1
ATOM 1422 O O . HIS A 1 188 ? 54.102 31.665 43.729 1.00 12.59 188 HIS A O 1
ATOM 1429 N N . THR A 1 189 ? 55.181 33.616 44.061 1.00 13.56 189 THR A N 1
ATOM 1430 C CA . THR A 1 189 ? 56.284 32.881 44.667 1.00 12.60 189 THR A CA 1
ATOM 1431 C C . THR A 1 189 ? 55.863 32.303 46.007 1.00 15.61 189 THR A C 1
ATOM 1432 O O . THR A 1 189 ? 56.438 31.303 46.444 1.00 16.01 189 THR A O 1
ATOM 1436 N N . ALA A 1 190 ? 54.828 32.875 46.640 1.00 13.00 190 ALA A N 1
ATOM 1437 C CA . ALA A 1 190 ? 54.294 32.339 47.894 1.00 15.20 190 ALA A CA 1
ATOM 1438 C C . ALA A 1 190 ? 53.242 31.261 47.676 1.00 14.29 190 ALA A C 1
ATOM 1439 O O . ALA A 1 190 ? 52.675 30.761 48.656 1.00 14.80 190 ALA A O 1
ATOM 1441 N N . ALA A 1 191 ? 52.950 30.910 46.421 1.00 13.10 191 ALA A N 1
ATOM 1442 C CA . ALA A 1 191 ? 52.005 29.840 46.100 1.00 12.29 191 ALA A CA 1
ATOM 1443 C C . ALA A 1 191 ? 50.618 30.100 46.690 1.00 12.11 191 ALA A C 1
ATOM 1444 O O . ALA A 1 191 ? 49.927 29.174 47.112 1.00 14.45 191 ALA A O 1
ATOM 1446 N N . GLY A 1 192 ? 50.193 31.366 46.684 1.00 14.14 192 GLY A N 1
ATOM 1447 C CA . GLY A 1 192 ? 48.899 31.709 47.264 1.00 12.62 192 GLY A CA 1
ATOM 1448 C C . GLY A 1 192 ? 47.742 30.927 46.662 1.00 14.04 192 GLY A C 1
ATOM 1449 O O . GLY A 1 192 ? 46.980 30.267 47.376 1.00 13.18 192 GLY A O 1
ATOM 1450 N N . ALA A 1 193 ? 47.599 30.980 45.339 1.00 12.16 193 ALA A N 1
ATOM 1451 C CA . ALA A 1 193 ? 46.479 30.300 44.691 1.00 15.14 193 ALA A CA 1
ATOM 1452 C C . ALA A 1 193 ? 46.560 28.787 44.862 1.00 13.54 193 ALA A C 1
ATOM 1453 O O . ALA A 1 193 ? 45.537 28.128 45.073 1.00 14.47 193 ALA A O 1
ATOM 1455 N N . ALA A 1 194 ? 47.765 28.213 44.768 1.00 13.11 194 ALA A N 1
ATOM 1456 C CA . ALA A 1 194 ? 47.896 26.767 44.939 1.00 9.65 194 ALA A CA 1
ATOM 1457 C C . ALA A 1 194 ? 47.560 26.351 46.361 1.00 14.04 194 ALA A C 1
ATOM 1458 O O . ALA A 1 194 ? 46.994 25.277 46.577 1.00 12.98 194 ALA A O 1
ATOM 1460 N N . THR A 1 195 ? 47.904 27.189 47.334 1.00 12.67 195 THR A N 1
ATOM 1461 C CA . THR A 1 195 ? 47.543 26.916 48.720 1.00 12.57 195 THR A CA 1
ATOM 1462 C C . THR A 1 195 ? 46.028 26.922 48.903 1.00 14.36 195 THR A C 1
ATOM 1463 O O . THR A 1 195 ? 45.450 25.992 49.479 1.00 13.60 195 THR A O 1
ATOM 1467 N N . LEU A 1 196 ? 45.362 27.944 48.383 1.00 11.08 196 LEU A N 1
ATOM 1468 C CA . LEU A 1 196 ? 43.944 28.120 48.644 1.00 14.50 196 LEU A CA 1
ATOM 1469 C C . LEU A 1 196 ? 43.041 27.322 47.715 1.00 15.20 196 LEU A C 1
ATOM 1470 O O . LEU A 1 196 ? 41.853 27.191 48.023 1.00 12.19 196 LEU A O 1
ATOM 1475 N N . ALA A 1 197 ? 43.560 26.788 46.599 1.00 14.93 197 ALA A N 1
ATOM 1476 C CA . ALA A 1 197 ? 42.695 26.058 45.668 1.00 15.93 197 ALA A CA 1
ATOM 1477 C C . ALA A 1 197 ? 42.057 24.842 46.328 1.00 13.40 197 ALA A C 1
ATOM 1478 O O . ALA A 1 197 ? 40.987 24.392 45.900 1.00 15.13 197 ALA A O 1
ATOM 1480 N N . TRP A 1 198 ? 42.690 24.305 47.373 1.00 14.47 198 TRP A N 1
ATOM 1481 C CA . TRP A 1 198 ? 42.138 23.158 48.079 1.00 16.36 198 TRP A CA 1
ATOM 1482 C C . TRP A 1 198 ? 40.879 23.510 48.855 1.00 15.24 198 TRP A C 1
ATOM 1483 O O . TRP A 1 198 ? 40.088 22.612 49.146 1.00 13.98 198 TRP A O 1
ATOM 1494 N N . ALA A 1 199 ? 40.675 24.786 49.186 1.00 14.41 199 ALA A N 1
ATOM 1495 C CA . ALA A 1 199 ? 39.603 25.140 50.118 1.00 15.05 199 ALA A CA 1
ATOM 1496 C C . ALA A 1 199 ? 38.227 24.849 49.536 1.00 14.40 199 ALA A C 1
ATOM 1497 O O . ALA A 1 199 ? 37.342 24.359 50.245 1.00 13.44 199 ALA A O 1
ATOM 1499 N N . GLU A 1 200 ? 38.006 25.171 48.260 1.00 11.59 200 GLU A N 1
ATOM 1500 C CA . GLU A 1 200 ? 36.685 24.897 47.704 1.00 13.10 200 GLU A CA 1
ATOM 1501 C C . GLU A 1 200 ? 36.449 23.399 47.524 1.00 14.47 200 GLU A C 1
ATOM 1502 O O . GLU A 1 200 ? 35.289 22.957 47.540 1.00 14.37 200 GLU A O 1
ATOM 1508 N N . ILE A 1 201 ? 37.519 22.608 47.391 1.00 12.93 201 ILE A N 1
ATOM 1509 C CA . ILE A 1 201 ? 37.369 21.155 47.372 1.00 13.27 201 ILE A CA 1
ATOM 1510 C C . ILE A 1 201 ? 36.995 20.649 48.761 1.00 15.87 201 ILE A C 1
ATOM 1511 O O . ILE A 1 201 ? 36.100 19.811 48.912 1.00 14.47 201 ILE A O 1
ATOM 1516 N N . VAL A 1 202 ? 37.685 21.142 49.792 1.00 13.75 202 VAL A N 1
ATOM 1517 C CA . VAL A 1 202 ? 37.275 20.831 51.161 1.00 16.41 202 VAL A CA 1
ATOM 1518 C C . VAL A 1 202 ? 35.816 21.225 51.392 1.00 15.80 202 VAL A C 1
ATOM 1519 O O . VAL A 1 202 ? 35.045 20.459 51.985 1.00 18.39 202 VAL A O 1
ATOM 1523 N N . ASP A 1 203 ? 35.403 22.411 50.915 1.00 16.91 203 ASP A N 1
ATOM 1524 C CA . ASP A 1 203 ? 34.006 22.838 51.077 1.00 16.40 203 ASP A CA 1
ATOM 1525 C C . ASP A 1 203 ? 33.043 21.920 50.328 1.00 19.09 203 ASP A C 1
ATOM 1526 O O . ASP A 1 203 ? 31.872 21.805 50.710 1.00 19.37 203 ASP A O 1
ATOM 1531 N N . GLY A 1 204 ? 33.501 21.302 49.242 1.00 16.19 204 GLY A N 1
ATOM 1532 C CA . GLY A 1 204 ? 32.654 20.415 48.464 1.00 17.28 204 GLY A CA 1
ATOM 1533 C C . GLY A 1 204 ? 31.701 21.090 47.505 1.00 18.53 204 GLY A C 1
ATOM 1534 O O . GLY A 1 204 ? 30.675 20.499 47.154 1.00 17.45 204 GLY A O 1
ATOM 1535 N N . ALA A 1 205 ? 31.992 22.316 47.069 1.00 14.88 205 ALA A N 1
ATOM 1536 C CA . ALA A 1 205 ? 31.167 22.986 46.068 1.00 14.79 205 ALA A CA 1
ATOM 1537 C C . ALA A 1 205 ? 32.040 23.840 45.163 1.00 17.38 205 ALA A C 1
ATOM 1538 O O . ALA A 1 205 ? 32.918 24.562 45.638 1.00 15.31 205 ALA A O 1
ATOM 1540 N N . GLU A 1 206 ? 31.775 23.769 43.864 1.00 16.05 206 GLU A N 1
ATOM 1541 C CA . GLU A 1 206 ? 32.562 24.511 42.884 1.00 15.47 206 GLU A CA 1
ATOM 1542 C C . GLU A 1 206 ? 32.208 25.990 42.901 1.00 16.47 206 GLU A C 1
ATOM 1543 O O . GLU A 1 206 ? 31.036 26.356 42.763 1.00 17.03 206 GLU A O 1
ATOM 1549 N N . ILE A 1 207 ? 33.215 26.846 43.047 1.00 15.26 207 ILE A N 1
ATOM 1550 C CA . ILE A 1 207 ? 32.953 28.275 42.853 1.00 15.09 207 ILE A CA 1
ATOM 1551 C C . ILE A 1 207 ? 32.732 28.530 41.367 1.00 15.09 207 ILE A C 1
ATOM 1552 O O . ILE A 1 207 ? 33.583 28.140 40.552 1.00 16.58 207 ILE A O 1
ATOM 1557 N N . PRO A 1 208 ? 31.644 29.186 40.967 1.00 16.15 208 PRO A N 1
ATOM 1558 C CA . PRO A 1 208 ? 31.413 29.429 39.534 1.00 20.52 208 PRO A CA 1
ATOM 1559 C C . PRO A 1 208 ? 32.566 30.198 38.896 1.00 16.97 208 PRO A C 1
ATOM 1560 O O . PRO A 1 208 ? 33.032 31.207 39.426 1.00 15.82 208 PRO A O 1
ATOM 1564 N N . ASP A 1 209 ? 33.029 29.695 37.747 1.00 14.10 209 ASP A N 1
ATOM 1565 C CA . ASP A 1 209 ? 34.070 30.368 36.967 1.00 16.69 209 ASP A CA 1
ATOM 1566 C C . ASP A 1 209 ? 33.749 31.843 36.729 1.00 14.61 209 ASP A C 1
ATOM 1567 O O . ASP A 1 209 ? 34.642 32.699 36.773 1.00 15.11 209 ASP A O 1
ATOM 1572 N N . ARG A 1 210 ? 32.478 32.151 36.449 1.00 14.49 210 ARG A N 1
ATOM 1573 C CA . ARG A 1 210 ? 32.082 33.527 36.163 1.00 17.21 210 ARG A CA 1
ATOM 1574 C C . ARG A 1 210 ? 32.407 34.447 37.331 1.00 19.84 210 ARG A C 1
ATOM 1575 O O . ARG A 1 210 ? 32.775 35.613 37.126 1.00 17.45 210 ARG A O 1
ATOM 1583 N N . GLU A 1 211 ? 32.309 33.927 38.555 1.00 17.05 211 GLU A N 1
ATOM 1584 C CA . GLU A 1 211 ? 32.631 34.707 39.744 1.00 16.42 211 GLU A CA 1
ATOM 1585 C C . GLU A 1 211 ? 34.138 34.764 39.984 1.00 16.87 211 GLU A C 1
ATOM 1586 O O . GLU A 1 211 ? 34.712 35.846 40.153 1.00 14.64 211 GLU A O 1
ATOM 1592 N N . LEU A 1 212 ? 34.796 33.602 40.001 1.00 14.36 212 LEU A N 1
ATOM 1593 C CA . LEU A 1 212 ? 36.229 33.561 40.275 1.00 15.37 212 LEU A CA 1
ATOM 1594 C C . LEU A 1 212 ? 37.025 34.387 39.269 1.00 18.59 212 LEU A C 1
ATOM 1595 O O . LEU A 1 212 ? 38.071 34.952 39.619 1.00 16.14 212 LEU A O 1
ATOM 1600 N N . SER A 1 213 ? 36.543 34.487 38.020 1.00 15.89 213 SER A N 1
ATOM 1601 C CA . SER A 1 213 ? 37.247 35.215 36.969 1.00 14.50 213 SER A CA 1
ATOM 1602 C C . SER A 1 213 ? 36.870 36.689 36.896 1.00 14.13 213 SER A C 1
ATOM 1603 O O . SER A 1 213 ? 37.538 37.443 36.182 1.00 15.62 213 SER A O 1
ATOM 1606 N N . SER A 1 214 ? 35.828 37.117 37.612 1.00 14.20 214 SER A N 1
ATOM 1607 C CA . SER A 1 214 ? 35.386 38.497 37.533 1.00 14.30 214 SER A CA 1
ATOM 1608 C C . SER A 1 214 ? 36.486 39.427 38.046 1.00 15.85 214 SER A C 1
ATOM 1609 O O . SER A 1 214 ? 37.265 39.052 38.925 1.00 15.09 214 SER A O 1
ATOM 1612 N N . PRO A 1 215 ? 36.598 40.635 37.488 1.00 17.10 215 PRO A N 1
ATOM 1613 C CA . PRO A 1 215 ? 37.694 41.515 37.931 1.00 15.61 215 PRO A CA 1
ATOM 1614 C C . PRO A 1 215 ? 37.660 41.818 39.416 1.00 14.18 215 PRO A C 1
ATOM 1615 O O . PRO A 1 215 ? 38.724 41.888 40.045 1.00 13.74 215 PRO A O 1
ATOM 1619 N N . GLU A 1 216 ? 36.474 41.995 40.005 1.00 16.12 216 GLU A N 1
ATOM 1620 C CA . GLU A 1 216 ? 36.436 42.309 41.430 1.00 16.23 216 GLU A CA 1
ATOM 1621 C C . GLU A 1 216 ? 36.912 41.137 42.273 1.00 15.90 216 GLU A C 1
ATOM 1622 O O . GLU A 1 216 ? 37.576 41.340 43.294 1.00 12.76 216 GLU A O 1
ATOM 1628 N N . VAL A 1 217 ? 36.600 39.903 41.868 1.00 13.22 217 VAL A N 1
ATOM 1629 C CA . VAL A 1 217 ? 37.069 38.758 42.652 1.00 11.87 217 VAL A CA 1
ATOM 1630 C C . VAL A 1 217 ? 38.541 38.482 42.372 1.00 14.47 217 VAL A C 1
ATOM 1631 O O . VAL A 1 217 ? 39.287 38.109 43.280 1.00 13.20 217 VAL A O 1
ATOM 1635 N N . ARG A 1 218 ? 38.992 38.677 41.130 1.00 12.83 218 ARG A N 1
ATOM 1636 C CA . ARG A 1 218 ? 40.423 38.577 40.855 1.00 14.72 218 ARG A CA 1
ATOM 1637 C C . ARG A 1 218 ? 41.214 39.564 41.712 1.00 13.80 218 ARG A C 1
ATOM 1638 O O . ARG A 1 218 ? 42.253 39.209 42.288 1.00 14.46 218 ARG A O 1
ATOM 1646 N N . ALA A 1 219 ? 40.733 40.804 41.819 1.00 13.53 219 ALA A N 1
ATOM 1647 C CA . ALA A 1 219 ? 41.372 41.786 42.697 1.00 12.31 219 ALA A CA 1
ATOM 1648 C C . ALA A 1 219 ? 41.390 41.313 44.146 1.00 13.63 219 ALA A C 1
ATOM 1649 O O . ALA A 1 219 ? 42.421 41.401 44.826 1.00 13.16 219 ALA A O 1
ATOM 1651 N N . LEU A 1 220 ? 40.248 40.833 44.650 1.00 12.79 220 LEU A N 1
ATOM 1652 C CA . LEU A 1 220 ? 40.193 40.325 46.022 1.00 13.07 220 LEU A CA 1
ATOM 1653 C C . LEU A 1 220 ? 41.171 39.176 46.227 1.00 14.58 220 LEU A C 1
ATOM 1654 O O . LEU A 1 220 ? 41.863 39.107 47.252 1.00 12.49 220 LEU A O 1
ATOM 1659 N N . THR A 1 221 ? 41.224 38.251 45.267 1.00 11.94 221 THR A N 1
ATOM 1660 C CA . THR A 1 221 ? 42.164 37.136 45.342 1.00 11.60 221 THR A CA 1
ATOM 1661 C C . THR A 1 221 ? 43.608 37.634 45.430 1.00 12.30 221 THR A C 1
ATOM 1662 O O . THR A 1 221 ? 44.363 37.236 46.332 1.00 10.81 221 THR A O 1
ATOM 1666 N N . GLU A 1 222 ? 44.002 38.534 44.523 1.00 10.12 222 GLU A N 1
ATOM 1667 C CA . GLU A 1 222 ? 45.391 39.002 44.504 1.00 11.84 222 GLU A CA 1
ATOM 1668 C C . GLU A 1 222 ? 45.703 39.861 45.722 1.00 11.47 222 GLU A C 1
ATOM 1669 O O . GLU A 1 222 ? 46.826 39.822 46.248 1.00 11.73 222 GLU A O 1
ATOM 1675 N N . LEU A 1 223 ? 44.727 40.653 46.174 1.00 10.44 223 LEU A N 1
ATOM 1676 C CA . LEU A 1 223 ? 44.901 41.436 47.394 1.00 11.74 223 LEU A CA 1
ATOM 1677 C C . LEU A 1 223 ? 45.185 40.520 48.576 1.00 12.64 223 LEU A C 1
ATOM 1678 O O . LEU A 1 223 ? 46.121 40.751 49.358 1.00 11.88 223 LEU A O 1
ATOM 1683 N N . ALA A 1 224 ? 44.411 39.447 48.699 1.00 10.53 224 ALA A N 1
ATOM 1684 C CA . ALA A 1 224 ? 44.556 38.571 49.850 1.00 12.60 224 ALA A CA 1
ATOM 1685 C C . ALA A 1 224 ? 45.882 37.827 49.807 1.00 12.98 224 ALA A C 1
ATOM 1686 O O . ALA A 1 224 ? 46.592 37.749 50.815 1.00 12.42 224 ALA A O 1
ATOM 1688 N N . PHE A 1 225 ? 46.248 37.288 48.642 1.00 12.47 225 PHE A N 1
ATOM 1689 C CA . PHE A 1 225 ? 47.456 36.478 48.592 1.00 11.57 225 PHE A CA 1
ATOM 1690 C C . PHE A 1 225 ? 48.699 37.347 48.706 1.00 12.56 225 PHE A C 1
ATOM 1691 O O . PHE A 1 225 ? 49.685 36.945 49.331 1.00 13.27 225 PHE A O 1
ATOM 1699 N N . THR A 1 226 ? 48.663 38.547 48.119 1.00 13.19 226 THR A N 1
ATOM 1700 C CA . THR A 1 226 ? 49.793 39.463 48.241 1.00 11.90 226 THR A CA 1
ATOM 1701 C C . THR A 1 226 ? 49.963 39.951 49.674 1.00 12.30 226 THR A C 1
ATOM 1702 O O . THR A 1 226 ? 51.088 39.993 50.173 1.00 12.63 226 THR A O 1
ATOM 1706 N N . THR A 1 227 ? 48.875 40.326 50.347 1.00 11.85 227 THR A N 1
ATOM 1707 C CA . THR A 1 227 ? 48.970 40.696 51.760 1.00 12.90 227 THR A CA 1
ATOM 1708 C C . THR A 1 227 ? 49.549 39.553 52.600 1.00 16.36 227 THR A C 1
ATOM 1709 O O . THR A 1 227 ? 50.462 39.764 53.413 1.00 12.93 227 THR A O 1
ATOM 1713 N N . ALA A 1 228 ? 49.018 38.333 52.432 1.00 13.14 228 ALA A N 1
ATOM 1714 C CA . ALA A 1 228 ? 49.533 37.205 53.204 1.00 11.41 228 ALA A CA 1
ATOM 1715 C C . ALA A 1 228 ? 51.011 36.956 52.906 1.00 14.99 228 ALA A C 1
ATOM 1716 O O . ALA A 1 228 ? 51.795 36.665 53.818 1.00 12.06 228 ALA A O 1
ATOM 1718 N N . ALA A 1 229 ? 51.406 37.067 51.631 1.00 14.87 229 ALA A N 1
ATOM 1719 C CA . ALA A 1 229 ? 52.807 36.873 51.267 1.00 15.48 229 ALA A CA 1
ATOM 1720 C C . ALA A 1 229 ? 53.689 37.980 51.835 1.00 14.41 229 ALA A C 1
ATOM 1721 O O . ALA A 1 229 ? 54.793 37.708 52.317 1.00 12.59 229 ALA A O 1
ATOM 1723 N N . PHE A 1 230 ? 53.223 39.233 51.778 1.00 13.66 230 PHE A N 1
ATOM 1724 C CA . PHE A 1 230 ? 53.968 40.335 52.394 1.00 13.72 230 PHE A CA 1
ATOM 1725 C C . PHE A 1 230 ? 54.074 40.157 53.907 1.00 16.07 230 PHE A C 1
ATOM 1726 O O . PHE A 1 230 ? 55.119 40.441 54.510 1.00 16.23 230 PHE A O 1
ATOM 1734 N N . ASP A 1 231 ? 52.987 39.723 54.542 1.00 12.46 231 ASP A N 1
ATOM 1735 C CA . ASP A 1 231 ? 53.037 39.418 55.970 1.00 15.95 231 ASP A CA 1
ATOM 1736 C C . ASP A 1 231 ? 54.053 38.326 56.249 1.00 15.09 231 ASP A C 1
ATOM 1737 O O . ASP A 1 231 ? 54.786 38.380 57.241 1.00 17.88 231 ASP A O 1
ATOM 1742 N N . ASP A 1 232 ? 54.146 37.346 55.352 1.00 14.99 232 ASP A N 1
ATOM 1743 C CA . ASP A 1 232 ? 55.192 36.341 55.482 1.00 14.62 232 ASP A CA 1
ATOM 1744 C C . ASP A 1 232 ? 56.582 36.970 55.371 1.00 16.80 232 ASP A C 1
ATOM 1745 O O . ASP A 1 232 ? 57.489 36.619 56.139 1.00 15.37 232 ASP A O 1
ATOM 1750 N N . ASP A 1 233 ? 56.780 37.894 54.420 1.00 15.81 233 ASP A N 1
ATOM 1751 C CA . ASP A 1 233 ? 58.064 38.599 54.349 1.00 16.09 233 ASP A CA 1
ATOM 1752 C C . ASP A 1 233 ? 58.410 39.238 55.685 1.00 19.00 233 ASP A C 1
ATOM 1753 O O . ASP A 1 233 ? 59.587 39.288 56.070 1.00 18.39 233 ASP A O 1
ATOM 1758 N N . LEU A 1 234 ? 57.396 39.744 56.395 1.00 13.80 234 LEU A N 1
ATOM 1759 C CA . LEU A 1 234 ? 57.627 40.396 57.681 1.00 13.81 234 LEU A CA 1
ATOM 1760 C C . LEU A 1 234 ? 57.910 39.385 58.789 1.00 18.52 234 LEU A C 1
ATOM 1761 O O . LEU A 1 234 ? 58.854 39.558 59.572 1.00 18.66 234 LEU A O 1
ATOM 1766 N N . PHE A 1 235 ? 57.077 38.349 58.919 1.00 14.88 235 PHE A N 1
ATOM 1767 C CA . PHE A 1 235 ? 57.322 37.465 60.050 1.00 19.18 235 PHE A CA 1
ATOM 1768 C C . PHE A 1 235 ? 58.423 36.451 59.766 1.00 20.59 235 PHE A C 1
ATOM 1769 O O . PHE A 1 235 ? 58.871 35.774 60.694 1.00 22.28 235 PHE A O 1
ATOM 1777 N N . SER A 1 236 ? 58.907 36.358 58.528 1.00 17.18 236 SER A N 1
ATOM 1778 C CA . SER A 1 236 ? 60.078 35.545 58.234 1.00 20.04 236 SER A CA 1
ATOM 1779 C C . SER A 1 236 ? 61.334 36.383 58.029 1.00 20.85 236 SER A C 1
ATOM 1780 O O . SER A 1 236 ? 62.371 35.839 57.631 1.00 26.92 236 SER A O 1
ATOM 1783 N N . TYR A 1 237 ? 61.258 37.692 58.279 1.00 17.57 237 TYR A N 1
ATOM 1784 C CA . TYR A 1 237 ? 62.406 38.572 58.077 1.00 21.63 237 TYR A CA 1
ATOM 1785 C C . TYR A 1 237 ? 63.548 38.230 59.028 1.00 27.09 237 TYR A C 1
ATOM 1786 O O . TYR A 1 237 ? 64.716 38.216 58.621 1.00 28.27 237 TYR A O 1
ATOM 1795 N N . GLY A 1 238 ? 63.233 37.971 60.300 1.00 29.40 238 GLY A N 1
ATOM 1796 C CA . GLY A 1 238 ? 64.276 37.626 61.259 1.00 29.31 238 GLY A CA 1
ATOM 1797 C C . GLY A 1 238 ? 64.988 36.337 60.901 1.00 31.11 238 GLY A C 1
ATOM 1798 O O . GLY A 1 238 ? 66.212 36.239 61.009 1.00 34.47 238 GLY A O 1
ATOM 1799 N N . LYS A 1 239 ? 64.231 35.335 60.453 1.00 27.12 239 LYS A N 1
ATOM 1800 C CA . LYS A 1 239 ? 64.850 34.105 59.980 1.00 32.33 239 LYS A CA 1
ATOM 1801 C C . LYS A 1 239 ? 65.766 34.368 58.794 1.00 35.85 239 LYS A C 1
ATOM 1802 O O . LYS A 1 239 ? 66.784 33.686 58.636 1.00 40.50 239 LYS A O 1
ATOM 1808 N N . GLU A 1 240 ? 65.441 35.365 57.964 1.00 35.72 240 GLU A N 1
ATOM 1809 C CA . GLU A 1 240 ? 66.339 35.744 56.874 1.00 35.72 240 GLU A CA 1
ATOM 1810 C C . GLU A 1 240 ? 67.639 36.338 57.404 1.00 39.88 240 GLU A C 1
ATOM 1811 O O . GLU A 1 240 ? 68.725 36.016 56.904 1.00 44.01 240 GLU A O 1
ATOM 1817 N N . LEU A 1 241 ? 67.548 37.224 58.398 1.00 38.82 241 LEU A N 1
ATOM 1818 C CA . LEU A 1 241 ? 68.751 37.800 58.987 1.00 39.42 241 LEU A CA 1
ATOM 1819 C C . LEU A 1 241 ? 69.552 36.736 59.730 1.00 45.59 241 LEU A C 1
ATOM 1820 O O . LEU A 1 241 ? 70.788 36.760 59.722 1.00 50.13 241 LEU A O 1
ATOM 1825 N N . TRP A 1 242 ? 68.859 35.787 60.370 1.00 46.80 242 TRP A N 1
ATOM 1826 C CA . TRP A 1 242 ? 69.532 34.678 61.041 1.00 46.79 242 TRP A CA 1
ATOM 1827 C C . TRP A 1 242 ? 70.235 33.757 60.050 1.00 55.07 242 TRP A C 1
ATOM 1828 O O . TRP A 1 242 ? 71.194 33.068 60.418 1.00 57.54 242 TRP A O 1
ATOM 1839 N N . VAL A 1 243 ? 69.763 33.710 58.804 1.00 52.70 243 VAL A N 1
ATOM 1840 C CA . VAL A 1 243 ? 70.451 32.937 57.775 1.00 51.06 243 VAL A CA 1
ATOM 1841 C C . VAL A 1 243 ? 71.640 33.715 57.227 1.00 53.94 243 VAL A C 1
ATOM 1842 O O . VAL A 1 243 ? 72.732 33.163 57.060 1.00 61.35 243 VAL A O 1
ATOM 1846 N N . ALA A 1 244 ? 71.451 35.008 56.953 1.00 53.56 244 ALA A N 1
ATOM 1847 C CA . ALA A 1 244 ? 72.539 35.846 56.463 1.00 56.28 244 ALA A CA 1
ATOM 1848 C C . ALA A 1 244 ? 73.658 36.013 57.485 1.00 55.41 244 ALA A C 1
ATOM 1849 O O . ALA A 1 244 ? 74.802 36.262 57.093 1.00 59.06 244 ALA A O 1
ATOM 1851 N N . ARG A 1 245 ? 73.360 35.880 58.781 1.00 56.77 245 ARG A N 1
ATOM 1852 C CA . ARG A 1 245 ? 74.408 35.967 59.791 1.00 56.23 245 ARG A CA 1
ATOM 1853 C C . ARG A 1 245 ? 75.153 34.649 59.949 1.00 60.42 245 ARG A C 1
ATOM 1854 O O . ARG A 1 245 ? 76.341 34.652 60.286 1.00 62.65 245 ARG A O 1
ATOM 1862 N N . ALA A 1 246 ? 74.482 33.521 59.703 1.00 59.50 246 ALA A N 1
ATOM 1863 C CA . ALA A 1 246 ? 75.146 32.225 59.788 1.00 62.39 246 ALA A CA 1
ATOM 1864 C C . ALA A 1 246 ? 75.967 31.920 58.542 1.00 61.21 246 ALA A C 1
ATOM 1865 O O . ALA A 1 246 ? 76.924 31.141 58.614 1.00 66.04 246 ALA A O 1
ATOM 1867 N N . GLU A 1 247 ? 75.609 32.504 57.399 1.00 62.67 247 GLU A N 1
ATOM 1868 C CA . GLU A 1 247 ? 76.404 32.397 56.183 1.00 59.13 247 GLU A CA 1
ATOM 1869 C C . GLU A 1 247 ? 77.252 33.634 55.929 1.00 58.45 247 GLU A C 1
ATOM 1870 O O . GLU A 1 247 ? 77.988 33.667 54.937 1.00 58.05 247 GLU A O 1
ATOM 1876 N N . GLY A 1 248 ? 77.149 34.653 56.784 1.00 58.00 248 GLY A N 1
ATOM 1877 C CA . GLY A 1 248 ? 77.977 35.841 56.671 1.00 55.88 248 GLY A CA 1
ATOM 1878 C C . GLY A 1 248 ? 77.745 36.644 55.413 1.00 59.46 248 GLY A C 1
ATOM 1879 O O . GLY A 1 248 ? 78.621 37.415 55.009 1.00 61.30 248 GLY A O 1
ATOM 1880 N N . THR A 1 249 ? 76.587 36.498 54.774 1.00 59.78 249 THR A N 1
ATOM 1881 C CA . THR A 1 249 ? 76.297 37.217 53.537 1.00 60.73 249 THR A CA 1
ATOM 1882 C C . THR A 1 249 ? 75.271 38.318 53.777 1.00 54.42 249 THR A C 1
ATOM 1883 O O . THR A 1 249 ? 74.704 38.446 54.860 1.00 53.35 249 THR A O 1
ATOM 1887 N N . ALA A 1 250 ? 75.021 39.112 52.743 1.00 57.36 250 ALA A N 1
ATOM 1888 C CA . ALA A 1 250 ? 73.947 40.080 52.812 1.00 54.89 250 ALA A CA 1
ATOM 1889 C C . ALA A 1 250 ? 72.608 39.343 52.822 1.00 49.81 250 ALA A C 1
ATOM 1890 O O . ALA A 1 250 ? 72.492 38.264 52.237 1.00 45.34 250 ALA A O 1
ATOM 1892 N N . PRO A 1 251 ? 71.581 39.910 53.443 1.00 47.76 251 PRO A N 1
ATOM 1893 C CA . PRO A 1 251 ? 70.241 39.304 53.358 1.00 44.21 251 PRO A CA 1
ATOM 1894 C C . PRO A 1 251 ? 69.732 39.294 51.915 1.00 35.83 251 PRO A C 1
ATOM 1895 O O . PRO A 1 251 ? 70.077 40.149 51.092 1.00 36.06 251 PRO A O 1
ATOM 18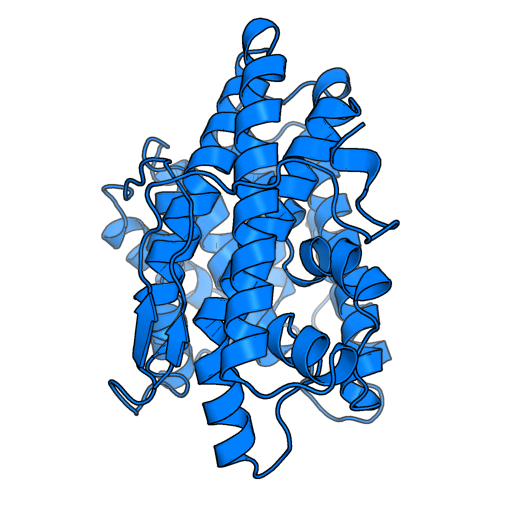99 N N . SER A 1 252 ? 68.937 38.283 51.611 1.00 33.30 252 SER A N 1
ATOM 1900 C CA . SER A 1 252 ? 68.403 38.125 50.267 1.00 36.78 252 SER A CA 1
ATOM 1901 C C . SER A 1 252 ? 67.565 39.334 49.864 1.00 30.46 252 SER A C 1
ATOM 1902 O O . SER A 1 252 ? 66.836 39.910 50.675 1.00 28.09 252 SER A O 1
ATOM 1905 N N . GLY A 1 253 ? 67.670 39.719 48.589 1.00 27.72 253 GLY A N 1
ATOM 1906 C CA . GLY A 1 253 ? 66.824 40.779 48.063 1.00 26.51 253 GLY A CA 1
ATOM 1907 C C . GLY A 1 253 ? 65.390 40.363 47.781 1.00 25.73 253 GLY A C 1
ATOM 1908 O O . GLY A 1 253 ? 64.562 41.206 47.417 1.00 27.30 253 GLY A O 1
ATOM 1909 N N . LEU A 1 254 ? 65.085 39.076 47.951 1.00 26.85 254 LEU A N 1
ATOM 1910 C CA . LEU A 1 254 ? 63.749 38.531 47.697 1.00 24.26 254 LEU A CA 1
ATOM 1911 C C . LEU A 1 254 ? 62.908 38.670 48.966 1.00 21.21 254 LEU A C 1
ATOM 1912 O O . LEU A 1 254 ? 62.616 37.709 49.681 1.00 24.27 254 LEU A O 1
ATOM 1917 N N . GLY A 1 255 ? 62.508 39.906 49.225 1.00 19.02 255 GLY A N 1
ATOM 1918 C CA . GLY A 1 255 ? 61.752 40.247 50.417 1.00 18.98 255 GLY A CA 1
ATOM 1919 C C . GLY A 1 255 ? 61.353 41.706 50.368 1.00 19.77 255 GLY A C 1
ATOM 1920 O O . GLY A 1 255 ? 62.156 42.558 49.973 1.00 22.43 255 GLY A O 1
ATOM 1921 N N . LEU A 1 256 ? 60.108 42.000 50.746 1.00 17.04 256 LEU A N 1
ATOM 1922 C CA . LEU A 1 256 ? 59.605 43.367 50.662 1.00 15.67 256 LEU A CA 1
ATOM 1923 C C . LEU A 1 256 ? 60.455 44.336 51.482 1.00 20.62 256 LEU A C 1
ATOM 1924 O O . LEU A 1 256 ? 60.663 45.487 51.078 1.00 17.97 256 LEU A O 1
ATOM 1929 N N . VAL A 1 257 ? 60.929 43.905 52.653 1.00 18.63 257 VAL A N 1
ATOM 1930 C CA . VAL A 1 257 ? 61.703 44.820 53.496 1.00 20.24 257 VAL A CA 1
ATOM 1931 C C . VAL A 1 257 ? 62.982 45.244 52.781 1.00 20.49 257 VAL A C 1
ATOM 1932 O O . VAL A 1 257 ? 63.267 46.438 52.636 1.00 22.91 257 VAL A O 1
ATOM 1936 N N . GLU A 1 258 ? 63.760 44.270 52.308 1.00 20.21 258 GLU A N 1
ATOM 1937 C CA . GLU A 1 258 ? 65.013 44.582 51.626 1.00 25.31 258 GLU A CA 1
ATOM 1938 C C . GLU A 1 258 ? 64.760 45.367 50.343 1.00 29.58 258 GLU A C 1
ATOM 1939 O O . GLU A 1 258 ? 65.536 46.261 49.989 1.00 27.37 258 GLU A O 1
ATOM 1945 N N . ILE A 1 259 ? 63.657 45.078 49.651 1.00 24.03 259 ILE A N 1
ATOM 1946 C CA . ILE A 1 259 ? 63.352 45.807 48.425 1.00 23.82 259 ILE A CA 1
ATOM 1947 C C . ILE A 1 259 ? 63.072 47.278 48.718 1.00 27.02 259 ILE A C 1
ATOM 1948 O O . ILE A 1 259 ? 63.558 48.164 48.008 1.00 28.92 259 ILE A O 1
ATOM 1953 N N . LEU A 1 260 ? 62.296 47.567 49.765 1.00 23.60 260 LEU A N 1
ATOM 1954 C CA . LEU A 1 260 ? 62.053 48.959 50.128 1.00 24.10 260 LEU A CA 1
ATOM 1955 C C . LEU A 1 260 ? 63.319 49.621 50.664 1.00 31.08 260 LEU A C 1
ATOM 1956 O O . LEU A 1 260 ? 63.541 50.812 50.418 1.00 33.47 260 LEU A O 1
ATOM 1961 N N . ARG A 1 261 ? 64.160 48.864 51.378 1.00 28.52 261 ARG A N 1
ATOM 1962 C CA . ARG A 1 261 ? 65.433 49.399 51.862 1.00 31.39 261 ARG A CA 1
ATOM 1963 C C . ARG A 1 261 ? 66.311 49.842 50.704 1.00 35.86 261 ARG A C 1
ATOM 1964 O O . ARG A 1 261 ? 66.879 50.939 50.725 1.00 43.00 261 ARG A O 1
ATOM 1972 N N . ARG A 1 262 ? 66.449 48.984 49.688 1.00 30.18 262 ARG A N 1
ATOM 1973 C CA . ARG A 1 262 ? 67.309 49.314 48.555 1.00 42.46 262 ARG A CA 1
ATOM 1974 C C . ARG A 1 262 ? 66.691 50.421 47.711 1.00 45.38 262 ARG A C 1
ATOM 1975 O O . ARG A 1 262 ? 67.408 51.272 47.170 1.00 48.39 262 ARG A O 1
ATOM 1983 N N . GLU A 1 263 ? 65.358 50.437 47.608 1.00 41.67 263 GLU A N 1
ATOM 1984 C CA . GLU A 1 263 ? 64.668 51.384 46.741 1.00 40.48 263 GLU A CA 1
ATOM 1985 C C . GLU A 1 263 ? 64.578 52.780 47.345 1.00 43.58 263 GLU A C 1
ATOM 1986 O O . GLU A 1 263 ? 64.522 53.766 46.601 1.00 52.13 263 GLU A O 1
ATOM 1992 N N . ASN A 1 264 ? 64.545 52.897 48.671 1.00 41.65 264 ASN A N 1
ATOM 1993 C CA . ASN A 1 264 ? 64.445 54.199 49.318 1.00 45.77 264 ASN A CA 1
ATOM 1994 C C . ASN A 1 264 ? 65.742 54.638 49.979 1.00 44.81 264 ASN A C 1
ATOM 1995 O O . ASN A 1 264 ? 65.770 55.708 50.597 1.00 48.71 264 ASN A O 1
ATOM 2000 N N . ARG A 1 265 ? 66.812 53.847 49.859 1.00 46.73 265 ARG A N 1
ATOM 2001 C CA . ARG A 1 265 ? 68.122 54.198 50.409 1.00 47.81 265 ARG A CA 1
ATOM 2002 C C . ARG A 1 265 ? 68.023 54.501 51.902 1.00 49.86 265 ARG A C 1
ATOM 2003 O O . ARG A 1 265 ? 68.673 55.412 52.421 1.00 54.21 265 ARG A O 1
ATOM 2011 N N . CYS A 1 266 ? 67.190 53.734 52.598 1.00 48.19 266 CYS A N 1
ATOM 2012 C CA . CYS A 1 266 ? 66.871 53.973 53.997 1.00 41.15 266 CYS A CA 1
ATOM 2013 C C . CYS A 1 266 ? 67.427 52.845 54.856 1.00 38.92 266 CYS A C 1
ATOM 2014 O O . CYS A 1 266 ? 67.980 51.861 54.356 1.00 42.95 266 CYS A O 1
ATOM 2017 N N . GLY A 1 267 ? 67.274 53.006 56.173 1.00 41.20 267 GLY A N 1
ATOM 2018 C CA . GLY A 1 267 ? 67.668 51.979 57.111 1.00 39.34 267 GLY A CA 1
ATOM 2019 C C . GLY A 1 267 ? 66.581 50.939 57.318 1.00 40.18 267 GLY A C 1
ATOM 2020 O O . GLY A 1 267 ? 65.448 51.078 56.855 1.00 33.98 267 GLY A O 1
ATOM 2021 N N . ARG A 1 268 ? 66.956 49.874 58.022 1.00 30.95 268 ARG A N 1
ATOM 2022 C CA . ARG A 1 268 ? 66.018 48.785 58.276 1.00 34.03 268 ARG A CA 1
ATOM 2023 C C . ARG A 1 268 ? 64.755 49.218 59.023 1.00 31.57 268 ARG A C 1
ATOM 2024 O O . ARG A 1 268 ? 63.657 48.828 58.586 1.00 28.01 268 ARG A O 1
ATOM 2032 N N . PRO A 1 269 ? 64.812 50.002 60.114 1.00 30.45 269 PRO A N 1
ATOM 2033 C CA . PRO A 1 269 ? 63.549 50.426 60.751 1.00 26.98 269 PRO A CA 1
ATOM 2034 C C . PRO A 1 269 ? 62.601 51.161 59.814 1.00 26.69 269 PRO A C 1
ATOM 2035 O O . PRO A 1 269 ? 61.391 50.904 59.850 1.00 21.94 269 PRO A O 1
ATOM 2039 N N . GLU A 1 270 ? 63.111 52.074 58.982 1.00 25.23 270 GLU A N 1
ATOM 2040 C CA . GLU A 1 270 ? 62.245 52.797 58.054 1.00 28.74 270 GLU A CA 1
ATOM 2041 C C . GLU A 1 270 ? 61.628 51.861 57.020 1.00 25.14 270 GLU A C 1
ATOM 2042 O O . GLU A 1 270 ? 60.462 52.025 56.639 1.00 23.52 270 GLU A O 1
ATOM 2048 N N . ALA A 1 271 ? 62.400 50.887 56.541 1.00 25.97 271 ALA A N 1
ATOM 2049 C CA . ALA A 1 271 ? 61.873 49.933 55.571 1.00 26.60 271 ALA A CA 1
ATOM 2050 C C . ALA A 1 271 ? 60.776 49.077 56.179 1.00 20.22 271 ALA A C 1
ATOM 2051 O O . ALA A 1 271 ? 59.765 48.802 55.523 1.00 19.81 271 ALA A O 1
ATOM 2053 N N . LEU A 1 272 ? 60.964 48.636 57.427 1.00 19.20 272 LEU A N 1
ATOM 2054 C CA . LEU A 1 272 ? 59.929 47.872 58.114 1.00 21.12 272 LEU A CA 1
ATOM 2055 C C . LEU A 1 272 ? 58.642 48.676 58.215 1.00 21.32 272 LEU A C 1
ATOM 2056 O O . LEU A 1 272 ? 57.545 48.141 58.019 1.00 17.28 272 LEU A O 1
ATOM 2061 N N . ARG A 1 273 ? 58.763 49.975 58.508 1.00 18.50 273 ARG A N 1
ATOM 2062 C CA . ARG A 1 273 ? 57.598 50.849 58.571 1.00 17.89 273 ARG A CA 1
ATOM 2063 C C . ARG A 1 273 ? 56.919 50.965 57.206 1.00 15.59 273 ARG A C 1
ATOM 2064 O O . ARG A 1 273 ? 55.687 50.920 57.113 1.00 15.25 273 ARG A O 1
ATOM 2072 N N . ALA A 1 274 ? 57.701 51.151 56.144 1.00 16.83 274 ALA A N 1
ATOM 2073 C CA . ALA A 1 274 ? 57.107 51.266 54.812 1.00 17.57 274 ALA A CA 1
ATOM 2074 C C . ALA A 1 274 ? 56.447 49.955 54.385 1.00 19.21 274 ALA A C 1
ATOM 2075 O O . ALA A 1 274 ? 55.409 49.962 53.711 1.00 16.12 274 ALA A O 1
ATOM 2077 N N . ALA A 1 275 ? 57.042 48.821 54.752 1.00 16.84 275 ALA A N 1
ATOM 2078 C CA . ALA A 1 275 ? 56.453 47.538 54.381 1.00 16.70 275 ALA A CA 1
ATOM 2079 C C . ALA A 1 275 ? 55.117 47.335 55.083 1.00 18.04 275 ALA A C 1
ATOM 2080 O O . ALA A 1 275 ? 54.136 46.921 54.458 1.00 15.02 275 ALA A O 1
ATOM 2082 N N . VAL A 1 276 ? 55.055 47.655 56.373 1.00 13.96 276 VAL A N 1
ATOM 2083 C CA . VAL A 1 276 ? 53.807 47.531 57.120 1.00 14.19 276 VAL A CA 1
ATOM 2084 C C . VAL A 1 276 ? 52.767 48.518 56.612 1.00 18.08 276 VAL A C 1
ATOM 2085 O O . VAL A 1 276 ? 51.574 48.200 56.544 1.00 15.37 276 VAL A O 1
ATOM 2089 N N . CYS A 1 277 ? 53.192 49.744 56.279 1.00 16.78 277 CYS A N 1
ATOM 2090 C CA . CYS A 1 277 ? 52.256 50.715 55.720 1.00 18.04 277 CYS A CA 1
ATOM 2091 C C . CYS A 1 277 ? 51.598 50.155 54.467 1.00 14.65 277 CYS A C 1
ATOM 2092 O O . CYS A 1 277 ? 50.382 50.284 54.275 1.00 15.25 277 CYS A O 1
ATOM 2095 N N . LEU A 1 278 ? 52.384 49.488 53.627 1.00 14.40 278 LEU A N 1
ATOM 2096 C CA . LEU A 1 278 ? 51.836 48.912 52.406 1.00 13.65 278 LEU A CA 1
ATOM 2097 C C . LEU A 1 278 ? 50.868 47.784 52.731 1.00 14.99 278 LEU A C 1
ATOM 2098 O O . LEU A 1 278 ? 49.770 47.720 52.164 1.00 14.62 278 LEU A O 1
ATOM 2103 N N . CYS A 1 279 ? 51.256 46.898 53.657 1.00 12.91 279 CYS A N 1
ATOM 2104 C CA . CYS A 1 279 ? 50.373 45.809 54.051 1.00 15.48 279 CYS A CA 1
ATOM 2105 C C . CYS A 1 279 ? 49.054 46.344 54.580 1.00 16.42 279 CYS A C 1
ATOM 2106 O O . CYS A 1 279 ? 47.989 45.781 54.304 1.00 14.30 279 CYS A O 1
ATOM 2109 N N . ASN A 1 280 ? 49.110 47.426 55.362 1.00 13.33 280 ASN A N 1
ATOM 2110 C CA . ASN A 1 280 ? 47.894 48.004 55.919 1.00 12.95 280 ASN A CA 1
ATOM 2111 C C . ASN A 1 280 ? 46.973 48.534 54.827 1.00 12.81 280 ASN A C 1
ATOM 2112 O O . ASN A 1 280 ? 45.751 48.400 54.928 1.00 15.41 280 ASN A O 1
ATOM 2117 N N . ARG A 1 281 ? 47.530 49.165 53.789 1.00 13.05 281 ARG A N 1
ATOM 2118 C CA . ARG A 1 281 ? 46.686 49.682 52.709 1.00 13.18 281 ARG A CA 1
ATOM 2119 C C . ARG A 1 281 ? 46.094 48.551 51.875 1.00 12.68 281 ARG A C 1
ATOM 2120 O O . ARG A 1 281 ? 44.941 48.635 51.432 1.00 15.55 281 ARG A O 1
ATOM 2128 N N . LEU A 1 282 ? 46.864 47.487 51.643 1.00 13.51 282 LEU A N 1
ATOM 2129 C CA . LEU A 1 282 ? 46.310 46.331 50.942 1.00 14.47 282 LEU A CA 1
ATOM 2130 C C . LEU A 1 282 ? 45.181 45.703 51.744 1.00 13.27 282 LEU A C 1
ATOM 2131 O O . LEU A 1 282 ? 44.127 45.360 51.191 1.00 14.22 282 LEU A O 1
ATOM 2136 N N . THR A 1 283 ? 45.382 45.552 53.058 1.00 13.46 283 THR A N 1
ATOM 2137 C CA . THR A 1 283 ? 44.368 44.936 53.903 1.00 11.97 283 THR A CA 1
ATOM 2138 C C . THR A 1 283 ? 43.092 45.765 53.912 1.00 14.81 283 THR A C 1
ATOM 2139 O O . THR A 1 283 ? 41.987 45.223 53.795 1.00 15.08 283 THR A O 1
ATOM 2143 N N . HIS A 1 284 ? 43.227 47.088 54.024 1.00 15.60 284 HIS A N 1
ATOM 2144 C CA . HIS A 1 284 ? 42.054 47.953 54.012 1.00 15.71 284 HIS A CA 1
ATOM 2145 C C . HIS A 1 284 ? 41.305 47.844 52.691 1.00 16.08 284 HIS A C 1
ATOM 2146 O O . HIS A 1 284 ? 40.067 47.812 52.674 1.00 16.41 284 HIS A O 1
ATOM 2153 N N . ARG A 1 285 ? 42.041 47.795 51.573 1.00 12.78 285 ARG A N 1
ATOM 2154 C CA . ARG A 1 285 ? 41.396 47.672 50.269 1.00 13.54 285 ARG A CA 1
ATOM 2155 C C . ARG A 1 285 ? 40.688 46.333 50.128 1.00 12.79 285 ARG A C 1
ATOM 2156 O O . ARG A 1 285 ? 39.574 46.268 49.595 1.00 13.90 285 ARG A O 1
ATOM 2164 N N . PHE A 1 286 ? 41.319 45.255 50.595 1.00 13.13 286 PHE A N 1
ATOM 2165 C CA . PHE A 1 286 ? 40.660 43.953 50.578 1.00 14.55 286 PHE A CA 1
ATOM 2166 C C . PHE A 1 286 ? 39.332 44.005 51.324 1.00 16.88 286 PHE A C 1
ATOM 2167 O O . PHE A 1 286 ? 38.297 43.555 50.816 1.00 13.23 286 PHE A O 1
ATOM 2175 N N . ILE A 1 287 ? 39.344 44.554 52.537 1.00 15.58 287 ILE A N 1
ATOM 2176 C CA . ILE A 1 287 ? 38.123 44.616 53.331 1.00 16.27 287 ILE A CA 1
ATOM 2177 C C . ILE A 1 287 ? 37.073 45.486 52.645 1.00 19.36 287 ILE A C 1
ATOM 2178 O O . ILE A 1 287 ? 35.900 45.110 52.555 1.00 18.11 287 ILE A O 1
ATOM 2183 N N . ALA A 1 288 ? 37.483 46.634 52.104 1.00 16.68 288 ALA A N 1
ATOM 2184 C CA . ALA A 1 288 ? 36.532 47.520 51.439 1.00 20.85 288 ALA A CA 1
ATOM 2185 C C . ALA A 1 288 ? 35.924 46.864 50.202 1.00 20.13 288 ALA A C 1
ATOM 2186 O O . ALA A 1 288 ? 34.714 46.966 49.964 1.00 20.46 288 ALA A O 1
ATOM 2188 N N . LEU A 1 289 ? 36.747 46.184 49.401 1.00 14.28 289 LEU A N 1
ATOM 2189 C CA . LEU A 1 289 ? 36.250 45.560 48.180 1.00 16.85 289 LEU A CA 1
ATOM 2190 C C . LEU A 1 289 ? 35.375 44.369 48.498 1.00 18.66 289 LEU A C 1
ATOM 2191 O O . LEU A 1 289 ? 34.402 44.074 47.789 1.00 20.27 289 LEU A O 1
ATOM 2196 N N . ARG A 1 290 ? 35.704 43.667 49.567 1.00 17.23 290 ARG A N 1
ATOM 2197 C CA . ARG A 1 290 ? 34.913 42.554 50.034 1.00 18.19 290 ARG A CA 1
ATOM 2198 C C . ARG A 1 290 ? 33.457 42.998 50.314 1.00 22.55 290 ARG A C 1
ATOM 2199 O O . ARG A 1 290 ? 32.539 42.332 49.930 1.00 18.18 290 ARG A O 1
ATOM 2207 N N . GLU A 1 291 ? 33.312 44.129 51.012 1.00 24.73 291 GLU A N 1
ATOM 2208 C CA . GLU A 1 291 ? 31.985 44.667 51.318 1.00 24.33 291 GLU A CA 1
ATOM 2209 C C . GLU A 1 291 ? 31.159 44.908 50.060 1.00 25.30 291 GLU A C 1
ATOM 2210 O O . GLU A 1 291 ? 29.938 44.706 50.070 1.00 25.88 291 GLU A O 1
ATOM 2216 N N . ARG A 1 292 ? 31.796 45.330 48.967 1.00 19.07 292 ARG A N 1
ATOM 2217 C CA . ARG A 1 292 ? 31.042 45.577 47.745 1.00 24.05 292 ARG A CA 1
ATOM 2218 C C . ARG A 1 292 ? 30.687 44.278 47.031 1.00 24.28 292 ARG A C 1
ATOM 2219 O O . ARG A 1 292 ? 29.688 44.227 46.307 1.00 24.62 292 ARG A O 1
ATOM 2227 N N . VAL A 1 293 ? 31.480 43.228 47.229 1.00 19.03 293 VAL A N 1
ATOM 2228 C CA . VAL A 1 293 ? 31.299 41.962 46.522 1.00 19.62 293 VAL A CA 1
ATOM 2229 C C . VAL A 1 293 ? 30.306 41.047 47.232 1.00 19.20 293 VAL A C 1
ATOM 2230 O O . VAL A 1 293 ? 29.528 40.348 46.581 1.00 19.44 293 VAL A O 1
ATOM 2234 N N . LEU A 1 294 ? 30.323 41.029 48.565 1.00 18.64 294 LEU A N 1
ATOM 2235 C CA . LEU A 1 294 ? 29.519 40.070 49.323 1.00 19.99 294 LEU A CA 1
ATOM 2236 C C . LEU A 1 294 ? 28.023 40.096 49.007 1.00 24.61 294 LEU A C 1
ATOM 2237 O O . LEU A 1 294 ? 27.423 39.008 48.944 1.00 20.68 294 LEU A O 1
ATOM 2242 N N . PRO A 1 295 ? 27.367 41.253 48.821 1.00 24.14 295 PRO A N 1
ATOM 2243 C CA . PRO A 1 295 ? 25.909 41.240 48.598 1.00 28.68 295 PRO A CA 1
ATOM 2244 C C . PRO A 1 295 ? 25.433 40.330 47.477 1.00 29.77 295 PRO A C 1
ATOM 2245 O O . PRO A 1 295 ? 24.366 39.715 47.607 1.00 28.31 295 PRO A O 1
ATOM 2249 N N . ASP A 1 296 ? 26.171 40.226 46.377 1.00 22.55 296 ASP A N 1
ATOM 2250 C CA . ASP A 1 296 ? 25.729 39.414 45.251 1.00 26.39 296 ASP A CA 1
ATOM 2251 C C . ASP A 1 296 ? 26.464 38.087 45.149 1.00 23.72 296 ASP A C 1
ATOM 2252 O O . ASP A 1 296 ? 26.267 37.355 44.174 1.00 21.83 296 ASP A O 1
ATOM 2257 N N . ALA A 1 297 ? 27.310 37.763 46.120 1.00 18.96 297 ALA A N 1
ATOM 2258 C CA . ALA A 1 297 ? 28.092 36.538 46.052 1.00 19.05 297 ALA A CA 1
ATOM 2259 C C . ALA A 1 297 ? 27.215 35.295 46.175 1.00 17.26 297 ALA A C 1
ATOM 2260 O O . ALA A 1 297 ? 26.292 35.242 46.992 1.00 16.27 297 ALA A O 1
ATOM 2262 N N . SER A 1 298 ? 27.527 34.281 45.366 1.00 16.94 298 SER A N 1
ATOM 2263 C CA . SER A 1 298 ? 27.001 32.937 45.590 1.00 16.40 298 SER A CA 1
ATOM 2264 C C . SER A 1 298 ? 27.493 32.390 46.924 1.00 15.47 298 SER A C 1
ATOM 2265 O O . SER A 1 298 ? 28.456 32.888 47.502 1.00 14.99 298 SER A O 1
ATOM 2268 N N . ALA A 1 299 ? 26.842 31.328 47.396 1.00 15.17 299 ALA A N 1
ATOM 2269 C CA . ALA A 1 299 ? 27.314 30.686 48.620 1.00 17.01 299 ALA A CA 1
ATOM 2270 C C . ALA A 1 299 ? 28.748 30.168 48.522 1.00 14.84 299 ALA A C 1
ATOM 2271 O O . ALA A 1 299 ? 29.510 30.371 49.487 1.00 14.94 299 ALA A O 1
ATOM 2273 N N . PRO A 1 300 ? 29.183 29.502 47.442 1.00 14.60 300 PRO A N 1
ATOM 2274 C CA . PRO A 1 300 ? 30.608 29.108 47.382 1.00 14.21 300 PRO A CA 1
ATOM 2275 C C . PRO A 1 300 ? 31.563 30.291 47.332 1.00 15.93 300 PRO A C 1
ATOM 2276 O O . PRO A 1 300 ? 32.650 30.217 47.923 1.00 16.92 300 PRO A O 1
ATOM 2280 N N . LEU A 1 301 ? 31.195 31.379 46.654 1.00 14.97 301 LEU A N 1
ATOM 2281 C CA . LEU A 1 301 ? 32.048 32.565 46.681 1.00 16.40 301 LEU A CA 1
ATOM 2282 C C . LEU A 1 301 ? 32.101 33.179 48.074 1.00 15.29 301 LEU A C 1
ATOM 2283 O O . LEU A 1 301 ? 33.168 33.600 48.529 1.00 14.40 301 LEU A O 1
ATOM 2288 N N . ARG A 1 302 ? 30.956 33.270 48.751 1.00 13.79 302 ARG A N 1
ATOM 2289 C CA . ARG A 1 302 ? 30.959 33.772 50.122 1.00 15.38 302 ARG A CA 1
ATOM 2290 C C . ARG A 1 302 ? 31.864 32.922 51.008 1.00 15.42 302 ARG A C 1
ATOM 2291 O O . ARG A 1 302 ? 32.630 33.455 51.820 1.00 15.46 302 ARG A O 1
ATOM 2299 N N . ALA A 1 303 ? 31.830 31.599 50.823 1.00 14.37 303 ALA A N 1
ATOM 2300 C CA . ALA A 1 303 ? 32.730 30.721 51.565 1.00 16.05 303 ALA A CA 1
ATOM 2301 C C . ALA A 1 303 ? 34.187 31.032 51.248 1.00 14.00 303 ALA A C 1
ATOM 2302 O O . ALA A 1 303 ? 35.027 31.092 52.151 1.00 14.72 303 ALA A O 1
ATOM 2304 N N . TYR A 1 304 ? 34.504 31.201 49.965 1.00 13.46 304 TYR A N 1
ATOM 2305 C CA . TYR A 1 304 ? 35.869 31.540 49.566 1.00 13.64 304 TYR A CA 1
ATOM 2306 C C . TYR A 1 304 ? 36.328 32.825 50.239 1.00 13.70 304 TYR A C 1
ATOM 2307 O O . TYR A 1 304 ? 37.415 32.880 50.827 1.00 13.93 304 TYR A O 1
ATOM 2316 N N . LEU A 1 305 ? 35.492 33.864 50.201 1.00 13.99 305 LEU A N 1
ATOM 2317 C CA . LEU A 1 305 ? 35.866 35.111 50.857 1.00 16.33 305 LEU A CA 1
ATOM 2318 C C . LEU A 1 305 ? 35.994 34.941 52.367 1.00 18.67 305 LEU A C 1
ATOM 2319 O O . LEU A 1 305 ? 36.830 35.605 52.995 1.00 16.09 305 LEU A O 1
ATOM 2324 N N . ASP A 1 306 ? 35.185 34.059 52.964 1.00 16.09 306 ASP A N 1
ATOM 2325 C CA . ASP A 1 306 ? 35.363 33.716 54.371 1.00 17.86 306 ASP A CA 1
ATOM 2326 C C . ASP A 1 306 ? 36.756 33.149 54.628 1.00 14.87 306 ASP A C 1
ATOM 2327 O O . ASP A 1 306 ? 37.419 33.528 55.598 1.00 14.01 306 ASP A O 1
ATOM 2332 N N . HIS A 1 307 ? 37.224 32.256 53.749 1.00 14.49 307 HIS A N 1
ATOM 2333 C CA . HIS A 1 307 ? 38.548 31.664 53.917 1.00 14.60 307 HIS A CA 1
ATOM 2334 C C . HIS A 1 307 ? 39.653 32.706 53.750 1.00 15.62 307 HIS A C 1
ATOM 2335 O O . HIS A 1 307 ? 40.634 32.701 54.506 1.00 14.88 307 HIS A O 1
ATOM 2342 N N . LEU A 1 308 ? 39.526 33.586 52.753 1.00 12.66 308 LEU A N 1
ATOM 2343 C CA . LEU A 1 308 ? 40.499 34.670 52.609 1.00 13.50 308 LEU A CA 1
ATOM 2344 C C . LEU A 1 308 ? 40.491 35.583 53.832 1.00 13.67 308 LEU A C 1
ATOM 2345 O O . LEU A 1 308 ? 41.551 36.041 54.262 1.00 13.88 308 LEU A O 1
ATOM 2350 N N . CYS A 1 309 ? 39.304 35.867 54.397 1.00 10.67 309 CYS A N 1
ATOM 2351 C CA . CYS A 1 309 ? 39.234 36.681 55.615 1.00 13.86 309 CYS A CA 1
ATOM 2352 C C . CYS A 1 309 ? 39.861 35.990 56.809 1.00 17.66 309 CYS A C 1
ATOM 2353 O O . CYS A 1 309 ? 40.301 36.668 57.743 1.00 17.32 309 CYS A O 1
ATOM 2356 N N . HIS A 1 310 ? 39.827 34.661 56.863 1.00 14.30 310 HIS A N 1
ATOM 2357 C CA . HIS A 1 310 ? 40.504 34.000 57.971 1.00 15.08 310 HIS A CA 1
ATOM 2358 C C . HIS A 1 310 ? 41.986 33.858 57.691 1.00 16.38 310 HIS A C 1
ATOM 2359 O O . HIS A 1 310 ? 42.803 33.848 58.623 1.00 13.06 310 HIS A O 1
ATOM 2366 N N . LEU A 1 311 ? 42.334 33.761 56.410 1.00 12.57 311 LEU A N 1
ATOM 2367 C CA . LEU A 1 311 ? 43.729 33.667 56.017 1.00 12.85 311 LEU A CA 1
ATOM 2368 C C . LEU A 1 311 ? 44.541 34.855 56.526 1.00 13.91 311 LEU A C 1
ATOM 2369 O O . LEU A 1 311 ? 45.651 34.679 57.045 1.00 11.57 311 LEU A O 1
ATOM 2374 N N . LEU A 1 312 ? 44.037 36.083 56.350 1.00 11.74 312 LEU A N 1
ATOM 2375 C CA . LEU A 1 312 ? 44.887 37.234 56.650 1.00 13.49 312 LEU A CA 1
ATOM 2376 C C . LEU A 1 312 ? 45.291 37.293 58.121 1.00 14.73 312 LEU A C 1
ATOM 2377 O O . LEU A 1 312 ? 46.500 37.319 58.414 1.00 16.15 312 LEU A O 1
ATOM 2382 N N . PRO A 1 313 ? 44.366 37.298 59.086 1.00 14.36 313 PRO A N 1
ATOM 2383 C CA . PRO A 1 313 ? 44.796 37.308 60.490 1.00 12.93 313 PRO A CA 1
ATOM 2384 C C . PRO A 1 313 ? 45.363 35.976 60.945 1.00 17.20 313 PRO A C 1
ATOM 2385 O O . PRO A 1 313 ? 46.207 35.951 61.853 1.00 16.63 313 PRO A O 1
ATOM 2389 N N . GLY A 1 314 ? 44.908 34.864 60.362 1.00 15.17 314 GLY A N 1
ATOM 2390 C CA . GLY A 1 314 ? 45.435 33.567 60.757 1.00 15.22 314 GLY A CA 1
ATOM 2391 C C . GLY A 1 314 ? 46.882 33.364 60.342 1.00 16.22 314 GLY A C 1
ATOM 2392 O O . GLY A 1 314 ? 47.686 32.827 61.109 1.00 13.17 314 GLY A O 1
ATOM 2393 N N . ASN A 1 315 ? 47.222 33.755 59.106 1.00 13.17 315 ASN A N 1
ATOM 2394 C CA . ASN A 1 315 ? 48.602 33.673 58.620 1.00 13.79 315 ASN A CA 1
ATOM 2395 C C . ASN A 1 315 ? 49.547 34.449 59.531 1.00 16.20 315 ASN A C 1
ATOM 2396 O O . ASN A 1 315 ? 50.612 33.949 59.919 1.00 14.65 315 ASN A O 1
ATOM 2401 N N . LEU A 1 316 ? 49.163 35.679 59.888 1.00 14.41 316 LEU A N 1
ATOM 2402 C CA . LEU A 1 316 ? 49.969 36.481 60.801 1.00 17.15 316 LEU A CA 1
ATOM 2403 C C . LEU A 1 316 ? 50.195 35.759 62.123 1.00 18.39 316 LEU A C 1
ATOM 2404 O O . LEU A 1 316 ? 51.335 35.638 62.588 1.00 16.58 316 LEU A O 1
ATOM 2409 N N . GLU A 1 317 ? 49.121 35.271 62.744 1.00 16.38 317 GLU A N 1
ATOM 2410 C CA . GLU A 1 317 ? 49.268 34.625 64.046 1.00 17.38 317 GLU A CA 1
ATOM 2411 C C . GLU A 1 317 ? 50.136 33.375 63.950 1.00 17.92 317 GLU A C 1
ATOM 2412 O O . GLU A 1 317 ? 51.040 33.169 64.772 1.00 15.97 317 GLU A O 1
ATOM 2418 N N . TRP A 1 318 ? 49.881 32.531 62.944 1.00 15.01 318 TRP A N 1
ATOM 2419 C CA . TRP A 1 318 ? 50.694 31.339 62.730 1.00 16.38 318 TRP A CA 1
ATOM 2420 C C . TRP A 1 318 ? 52.159 31.705 62.504 1.00 17.71 318 TRP A C 1
ATOM 2421 O O . TRP A 1 318 ? 53.063 31.126 63.120 1.00 17.77 318 TRP A O 1
ATOM 2432 N N . GLY A 1 319 ? 52.413 32.687 61.640 1.00 15.12 319 GLY A N 1
ATOM 2433 C CA . GLY A 1 319 ? 53.788 33.053 61.340 1.00 16.76 319 GLY A CA 1
ATOM 2434 C C . GLY A 1 319 ? 54.527 33.626 62.533 1.00 17.46 319 GLY A C 1
ATOM 2435 O O . GLY A 1 319 ? 55.735 33.415 62.684 1.00 17.57 319 GLY A O 1
ATOM 2436 N N . LEU A 1 320 ? 53.819 34.346 63.400 1.00 16.48 320 LEU A N 1
ATOM 2437 C CA . LEU A 1 320 ? 54.477 34.961 64.544 1.00 20.15 320 LEU A CA 1
ATOM 2438 C C . LEU A 1 320 ? 54.759 33.963 65.656 1.00 23.50 320 LEU A C 1
ATOM 2439 O O . LEU A 1 320 ? 55.554 34.266 66.553 1.00 24.83 320 LEU A O 1
ATOM 2444 N N . THR A 1 321 ? 54.142 32.780 65.617 1.00 20.19 321 THR A N 1
ATOM 2445 C CA . THR A 1 321 ? 54.290 31.820 66.702 1.00 24.51 321 THR A CA 1
ATOM 2446 C C . THR A 1 321 ? 54.872 30.477 66.282 1.00 24.29 321 THR A C 1
ATOM 2447 O O . THR A 1 321 ? 55.365 29.752 67.151 1.00 24.93 321 THR A O 1
ATOM 2451 N N . ALA A 1 322 ? 54.874 30.142 64.993 1.00 20.21 322 ALA A N 1
ATOM 2452 C CA . ALA A 1 322 ? 55.383 28.848 64.560 1.00 21.03 322 ALA A CA 1
ATOM 2453 C C . ALA A 1 322 ? 56.896 28.788 64.732 1.00 23.85 322 ALA A C 1
ATOM 2454 O O . ALA A 1 322 ? 57.605 29.759 64.455 1.00 22.48 322 ALA A O 1
ATOM 2456 N N . ASP A 1 323 ? 57.390 27.643 65.216 1.00 26.32 323 ASP A N 1
ATOM 2457 C CA . ASP A 1 323 ? 58.831 27.481 65.413 1.00 25.88 323 ASP A CA 1
ATOM 2458 C C . ASP A 1 323 ? 59.609 27.549 64.109 1.00 25.99 323 ASP A C 1
ATOM 2459 O O . ASP A 1 323 ? 60.830 27.715 64.146 1.00 27.06 323 ASP A O 1
ATOM 2464 N N . ARG A 1 324 ? 58.933 27.431 62.959 1.00 26.41 324 ARG A N 1
ATOM 2465 C CA . ARG A 1 324 ? 59.596 27.610 61.672 1.00 26.02 324 ARG A CA 1
ATOM 2466 C C . ARG A 1 324 ? 60.360 28.925 61.591 1.00 21.22 324 ARG A C 1
ATOM 2467 O O . ARG A 1 324 ? 61.418 28.989 60.956 1.00 24.12 324 ARG A O 1
ATOM 2475 N N . TYR A 1 325 ? 59.841 29.979 62.220 1.00 22.65 325 TYR A N 1
ATOM 2476 C CA . TYR A 1 325 ? 60.428 31.311 62.147 1.00 25.67 325 TYR A CA 1
ATOM 2477 C C . TYR A 1 325 ? 61.115 31.731 63.436 1.00 21.88 325 TYR A C 1
ATOM 2478 O O . TYR A 1 325 ? 61.592 32.865 63.520 1.00 26.08 325 TYR A O 1
ATOM 2487 N N . ARG A 1 326 ? 61.185 30.851 64.429 1.00 24.57 326 ARG A N 1
ATOM 2488 C CA . ARG A 1 326 ? 61.786 31.156 65.727 1.00 24.10 326 ARG A CA 1
ATOM 2489 C C . A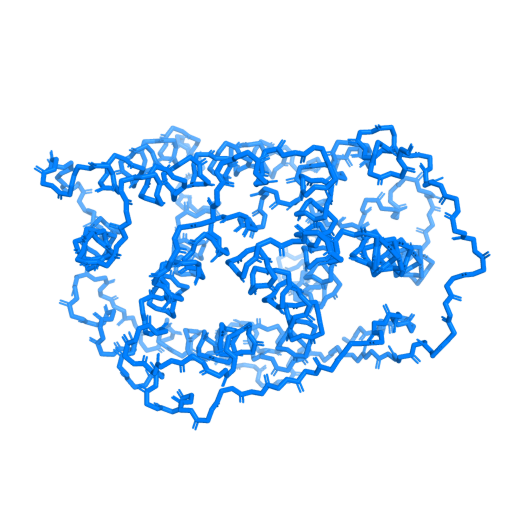RG A 1 326 ? 62.924 30.230 66.094 1.00 32.30 326 ARG A C 1
ATOM 2490 O O . ARG A 1 326 ? 63.831 30.640 66.823 1.00 31.43 326 ARG A O 1
ATOM 2498 N N . ASN A 1 327 ? 62.886 28.990 65.625 1.00 31.35 327 ASN A N 1
ATOM 2499 C CA . ASN A 1 327 ? 63.938 28.006 65.871 1.00 38.44 327 ASN A CA 1
ATOM 2500 C C . ASN A 1 327 ? 64.245 27.388 64.516 1.00 33.39 327 ASN A C 1
ATOM 2501 O O . ASN A 1 327 ? 63.864 26.248 64.231 1.00 37.91 327 ASN A O 1
ATOM 2506 N N . PRO A 1 328 ? 64.928 28.134 63.642 1.00 35.85 328 PRO A N 1
ATOM 2507 C CA . PRO A 1 328 ? 64.969 27.741 62.218 1.00 34.18 328 PRO A CA 1
ATOM 2508 C C . PRO A 1 328 ? 65.595 26.379 61.965 1.00 47.33 328 PRO A C 1
ATOM 2509 O O . PRO A 1 328 ? 65.002 25.557 61.256 1.00 51.55 328 PRO A O 1
ATOM 2513 N N . ASP A 1 329 ? 66.785 26.115 62.513 1.00 47.78 329 ASP A N 1
ATOM 2514 C CA . ASP A 1 329 ? 67.450 24.833 62.301 1.00 51.10 329 ASP A CA 1
ATOM 2515 C C . ASP A 1 329 ? 66.842 23.701 63.122 1.00 53.58 329 ASP A C 1
ATOM 2516 O O . ASP A 1 329 ? 67.138 22.532 62.852 1.00 49.00 329 ASP A O 1
ATOM 2521 N N . GLY A 1 330 ? 66.003 24.014 64.109 1.00 54.66 330 GLY A N 1
ATOM 2522 C CA . GLY A 1 330 ? 65.379 22.997 64.928 1.00 51.49 330 GLY A CA 1
ATOM 2523 C C . GLY A 1 330 ? 66.138 22.620 66.183 1.00 51.57 330 GLY A C 1
ATOM 2524 O O . GLY A 1 330 ? 65.705 21.705 66.895 1.00 49.89 330 GLY A O 1
ATOM 2525 N N . ARG A 1 331 ? 67.254 23.290 66.479 1.00 46.20 331 ARG A N 1
ATOM 2526 C CA . ARG A 1 331 ? 68.020 23.004 67.686 1.00 50.39 331 ARG A CA 1
ATOM 2527 C C . ARG A 1 331 ? 68.430 24.285 68.402 1.00 47.15 331 ARG A C 1
ATOM 2528 O O . ARG A 1 331 ? 69.452 24.314 69.097 1.00 47.85 331 ARG A O 1
ATOM 2536 N N . THR A 1 332 ? 67.650 25.355 68.236 1.00 39.08 332 THR A N 1
ATOM 2537 C CA . THR A 1 332 ? 67.969 26.659 68.818 1.00 40.66 332 THR A CA 1
ATOM 2538 C C . THR A 1 332 ? 66.680 27.320 69.286 1.00 35.60 332 THR A C 1
ATOM 2539 O O . THR A 1 332 ? 66.199 28.283 68.677 1.00 33.36 332 THR A O 1
ATOM 2543 N N . PRO A 1 333 ? 66.092 26.828 70.380 1.00 38.64 333 PRO A N 1
ATOM 2544 C CA . PRO A 1 333 ? 64.831 27.421 70.863 1.00 35.57 333 PRO A CA 1
ATOM 2545 C C . PRO A 1 333 ? 64.998 28.903 71.168 1.00 33.37 333 PRO A C 1
ATOM 2546 O O . PRO A 1 333 ? 65.880 29.306 71.931 1.00 36.36 333 PRO A O 1
ATOM 2550 N N . GLY A 1 334 ? 64.155 29.722 70.542 1.00 30.54 334 GLY A N 1
ATOM 2551 C CA . GLY A 1 334 ? 64.185 31.151 70.788 1.00 34.07 334 GLY A CA 1
ATOM 2552 C C . GLY A 1 334 ? 65.290 31.919 70.101 1.00 32.69 334 GLY A C 1
ATOM 2553 O O . GLY A 1 334 ? 65.571 33.055 70.499 1.00 31.07 334 GLY A O 1
ATOM 2554 N N . ALA A 1 335 ? 65.921 31.340 69.075 1.00 29.74 335 ALA A N 1
ATOM 2555 C CA . ALA A 1 335 ? 66.989 32.037 68.363 1.00 29.51 335 ALA A CA 1
ATOM 2556 C C . ALA A 1 335 ? 66.481 33.310 67.697 1.00 35.99 335 ALA A C 1
ATOM 2557 O O . ALA A 1 335 ? 67.185 34.328 67.657 1.00 32.59 335 ALA A O 1
ATOM 2559 N N . VAL A 1 336 ? 65.270 33.268 67.150 1.00 32.97 336 VAL A N 1
ATOM 2560 C CA . VAL A 1 336 ? 64.639 34.429 66.541 1.00 24.89 336 VAL A CA 1
ATOM 2561 C C . VAL A 1 336 ? 63.351 34.715 67.290 1.00 29.75 336 VAL A C 1
ATOM 2562 O O . VAL A 1 336 ? 62.576 33.800 67.599 1.00 26.57 336 VAL A O 1
ATOM 2566 N N . THR A 1 337 ? 63.135 35.985 67.602 1.00 23.20 337 THR A N 1
ATOM 2567 C CA . THR A 1 337 ? 61.913 36.408 68.255 1.00 28.36 337 THR A CA 1
ATOM 2568 C C . THR A 1 337 ? 61.381 37.587 67.459 1.00 31.35 337 THR A C 1
ATOM 2569 O O . THR A 1 337 ? 62.092 38.573 67.239 1.00 35.24 337 THR A O 1
ATOM 2573 N N . THR A 1 338 ? 60.168 37.442 66.952 1.00 28.51 338 THR A N 1
ATOM 2574 C CA . THR A 1 338 ? 59.495 38.500 66.220 1.00 27.71 338 THR A CA 1
ATOM 2575 C C . THR A 1 338 ? 58.268 38.924 67.004 1.00 27.64 338 THR A C 1
ATOM 2576 O O . THR A 1 338 ? 57.443 38.083 67.368 1.00 29.83 338 THR A O 1
ATOM 2580 N N . THR A 1 339 ? 58.142 40.220 67.256 1.00 28.96 339 THR A N 1
ATOM 2581 C CA . THR A 1 339 ? 56.937 40.771 67.854 1.00 33.98 339 THR A CA 1
ATOM 2582 C C . THR A 1 339 ? 56.226 41.671 66.855 1.00 31.91 339 THR A C 1
ATOM 2583 O O . THR A 1 339 ? 56.825 42.176 65.902 1.00 35.73 339 THR A O 1
ATOM 2587 N N . ALA A 1 340 ? 54.934 41.872 67.084 1.00 33.73 340 ALA A N 1
ATOM 2588 C CA . ALA A 1 340 ? 54.138 42.738 66.232 1.00 32.38 340 ALA A CA 1
ATOM 2589 C C . ALA A 1 340 ? 53.127 43.502 67.071 1.00 35.12 340 ALA A C 1
ATOM 2590 O O . ALA A 1 340 ? 52.689 43.037 68.127 1.00 39.11 340 ALA A O 1
ATOM 2592 N N . SER A 1 341 ? 52.783 44.697 66.606 1.00 33.79 341 SER A N 1
ATOM 2593 C CA . SER A 1 341 ? 51.695 45.466 67.186 1.00 37.55 341 SER A CA 1
ATOM 2594 C C . SER A 1 341 ? 50.479 45.387 66.275 1.00 38.29 341 SER A C 1
ATOM 2595 O O . SER A 1 341 ? 50.565 44.973 65.113 1.00 34.51 341 SER A O 1
ATOM 2598 N N . ARG A 1 342 ? 49.337 45.775 66.827 1.00 38.05 342 ARG A N 1
ATOM 2599 C CA . ARG A 1 342 ? 48.111 45.949 66.068 1.00 36.09 342 ARG A CA 1
ATOM 2600 C C . ARG A 1 342 ? 47.783 47.429 65.993 1.00 40.73 342 ARG A C 1
ATOM 2601 O O . ARG A 1 342 ? 47.747 48.117 67.018 1.00 42.60 342 ARG A O 1
ATOM 2609 N N . ASP A 1 343 ? 47.592 47.921 64.776 1.00 32.06 343 ASP A N 1
ATOM 2610 C CA . ASP A 1 343 ? 47.069 49.257 64.551 1.00 30.89 343 ASP A CA 1
ATOM 2611 C C . ASP A 1 343 ? 45.557 49.126 64.473 1.00 32.48 343 ASP A C 1
ATOM 2612 O O . ASP A 1 343 ? 45.039 48.402 63.619 1.00 26.74 343 ASP A O 1
ATOM 2617 N N . THR A 1 344 ? 44.853 49.794 65.378 1.00 32.52 344 THR A N 1
ATOM 2618 C CA . THR A 1 344 ? 43.401 49.727 65.394 1.00 28.41 344 THR A CA 1
ATOM 2619 C C . THR A 1 344 ? 42.752 50.730 64.450 1.00 29.84 344 THR A C 1
ATOM 2620 O O . THR A 1 344 ? 41.564 50.587 64.147 1.00 32.33 344 THR A O 1
ATOM 2624 N N . ASP A 1 345 ? 43.501 51.725 63.967 1.00 31.60 345 ASP A N 1
ATOM 2625 C CA . ASP A 1 345 ? 42.932 52.688 63.038 1.00 28.80 345 ASP A CA 1
ATOM 2626 C C . ASP A 1 345 ? 43.250 52.284 61.603 1.00 26.17 345 ASP A C 1
ATOM 2627 O O . ASP A 1 345 ? 44.321 51.724 61.341 1.00 24.91 345 ASP A O 1
ATOM 2632 N N . PRO A 1 346 ? 42.347 52.553 60.666 1.00 26.31 346 PRO A N 1
ATOM 2633 C CA . PRO A 1 346 ? 42.633 52.263 59.257 1.00 24.96 346 PRO A CA 1
ATOM 2634 C C . PRO A 1 346 ? 43.705 53.202 58.735 1.00 26.93 346 PRO A C 1
ATOM 2635 O O . PRO A 1 346 ? 43.995 54.228 59.367 1.00 26.81 346 PRO A O 1
ATOM 2639 N N . PRO A 1 347 ? 44.326 52.892 57.598 1.00 23.74 347 PRO A N 1
ATOM 2640 C CA . PRO A 1 347 ? 45.271 53.849 57.016 1.00 24.09 347 PRO A CA 1
ATOM 2641 C C . PRO A 1 347 ? 44.561 55.155 56.705 1.00 26.42 347 PRO A C 1
ATOM 2642 O O . PRO A 1 347 ? 43.406 55.170 56.277 1.00 23.63 347 PRO A O 1
ATOM 2646 N N . ALA A 1 348 ? 45.251 56.266 56.963 1.00 26.68 348 ALA A N 1
ATOM 2647 C CA . ALA A 1 348 ? 44.684 57.551 56.576 1.00 28.05 348 ALA A CA 1
ATOM 2648 C C . ALA A 1 348 ? 44.611 57.686 55.059 1.00 22.86 348 ALA A C 1
ATOM 2649 O O . ALA A 1 348 ? 43.743 58.394 54.545 1.00 27.73 348 ALA A O 1
ATOM 2651 N N . ASP A 1 349 ? 45.479 56.992 54.330 1.00 25.19 349 ASP A N 1
ATOM 2652 C CA . ASP A 1 349 ? 45.541 57.076 52.872 1.00 25.14 349 ASP A CA 1
ATOM 2653 C C . ASP A 1 349 ? 44.899 55.834 52.263 1.00 24.85 349 ASP A C 1
ATOM 2654 O O . ASP A 1 349 ? 45.462 54.738 52.340 1.00 24.97 349 ASP A O 1
ATOM 2659 N N . THR A 1 350 ? 43.733 56.003 51.646 1.00 23.40 350 THR A N 1
ATOM 2660 C CA . THR A 1 350 ? 43.042 54.894 50.998 1.00 26.36 350 THR A CA 1
ATOM 2661 C C . THR A 1 350 ? 43.205 54.904 49.480 1.00 26.56 350 THR A C 1
ATOM 2662 O O . THR A 1 350 ? 42.551 54.116 48.788 1.00 21.59 350 THR A O 1
ATOM 2666 N N . SER A 1 351 ? 44.086 55.744 48.948 1.00 23.25 351 SER A N 1
ATOM 2667 C CA . SER A 1 351 ? 44.309 55.802 47.514 1.00 22.24 351 SER A CA 1
ATOM 2668 C C . SER A 1 351 ? 45.259 54.684 47.066 1.00 20.19 351 SER A C 1
ATOM 2669 O O . SER A 1 351 ? 45.938 54.062 47.890 1.00 19.80 351 SER A O 1
ATOM 2672 N N . PRO A 1 352 ? 45.317 54.399 45.766 1.00 20.66 352 PRO A N 1
ATOM 2673 C CA . PRO A 1 352 ? 46.216 53.340 45.272 1.00 21.08 352 PRO A CA 1
ATOM 2674 C C . PRO A 1 352 ? 47.673 53.724 45.465 1.00 21.18 352 PRO A C 1
ATOM 2675 O O . PRO A 1 352 ? 48.031 54.897 45.291 1.00 21.04 352 PRO A O 1
ATOM 2679 N N . PRO A 1 353 ? 48.536 52.772 45.818 1.00 18.03 353 PRO A N 1
ATOM 2680 C CA . PRO A 1 353 ? 49.973 53.055 45.866 1.00 20.00 353 PRO A CA 1
ATOM 2681 C C . PRO A 1 353 ? 50.512 53.248 44.462 1.00 22.29 353 PRO A C 1
ATOM 2682 O O . PRO A 1 353 ? 49.932 52.780 43.481 1.00 19.01 353 PRO A O 1
ATOM 2686 N N . ALA A 1 354 ? 51.643 53.948 44.381 1.00 21.92 354 ALA A N 1
ATOM 2687 C CA . ALA A 1 354 ? 52.318 54.208 43.109 1.00 23.81 354 ALA A CA 1
ATOM 2688 C C . ALA A 1 354 ? 53.067 52.954 42.654 1.00 18.59 354 ALA A C 1
ATOM 2689 O O . ALA A 1 354 ? 54.290 52.930 42.512 1.00 21.26 354 ALA A O 1
ATOM 2691 N N . ILE A 1 355 ? 52.300 51.884 42.465 1.00 16.98 355 ILE A N 1
ATOM 2692 C CA . ILE A 1 355 ? 52.843 50.599 42.022 1.00 15.55 355 ILE A CA 1
ATOM 2693 C C . ILE A 1 355 ? 51.971 50.135 40.861 1.00 18.77 355 ILE A C 1
ATOM 2694 O O . ILE A 1 355 ? 50.900 49.548 41.080 1.00 13.98 355 ILE A O 1
ATOM 2699 N N . PRO A 1 356 ? 52.359 50.431 39.617 1.00 16.63 356 PRO A N 1
ATOM 2700 C CA . PRO A 1 356 ? 51.433 50.209 38.492 1.00 17.13 356 PRO A CA 1
ATOM 2701 C C . PRO A 1 356 ? 51.021 48.760 38.282 1.00 14.59 356 PRO A C 1
ATOM 2702 O O . PRO A 1 356 ? 49.916 48.516 37.786 1.00 13.63 356 PRO A O 1
ATOM 2706 N N . SER A 1 357 ? 51.871 47.791 38.616 1.00 15.13 357 SER A N 1
ATOM 2707 C CA . SER A 1 357 ? 51.527 46.392 38.362 1.00 18.15 357 SER A CA 1
ATOM 2708 C C . SER A 1 357 ? 50.390 45.882 39.238 1.00 16.40 357 SER A C 1
ATOM 2709 O O . SER A 1 357 ? 49.832 44.821 38.929 1.00 14.89 357 SER A O 1
ATOM 2712 N N . ILE A 1 358 ? 50.032 46.601 40.307 1.00 12.96 358 ILE A N 1
ATOM 2713 C CA . ILE A 1 358 ? 48.924 46.223 41.179 1.00 12.87 358 ILE A CA 1
ATOM 2714 C C . ILE A 1 358 ? 47.871 47.314 41.306 1.00 13.72 358 ILE A C 1
ATOM 2715 O O . ILE A 1 358 ? 46.886 47.125 42.028 1.00 12.77 358 ILE A O 1
ATOM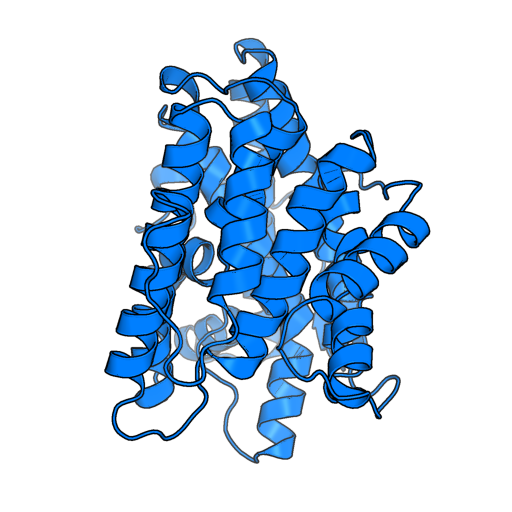 2720 N N . ALA A 1 359 ? 48.045 48.458 40.637 1.00 15.92 359 ALA A N 1
ATOM 2721 C CA . ALA A 1 359 ? 47.153 49.591 40.873 1.00 14.53 359 ALA A CA 1
ATOM 2722 C C . ALA A 1 359 ? 45.702 49.273 40.527 1.00 17.94 359 ALA A C 1
ATOM 2723 O O . ALA A 1 359 ? 44.786 49.845 41.130 1.00 15.42 359 ALA A O 1
ATOM 2725 N N . TRP A 1 360 ? 45.472 48.350 39.587 1.00 15.41 360 TRP A N 1
ATOM 2726 C CA . TRP A 1 360 ? 44.112 48.025 39.168 1.00 16.45 360 TRP A CA 1
ATOM 2727 C C . TRP A 1 360 ? 43.274 47.381 40.270 1.00 15.67 360 TRP A C 1
ATOM 2728 O O . TRP A 1 360 ? 42.048 47.338 40.135 1.00 15.01 360 TRP A O 1
ATOM 2739 N N . TRP A 1 361 ? 43.881 46.888 41.353 1.00 15.33 361 TRP A N 1
ATOM 2740 C CA . TRP A 1 361 ? 43.060 46.405 42.459 1.00 13.98 361 TRP A CA 1
ATOM 2741 C C . TRP A 1 361 ? 42.188 47.516 43.023 1.00 17.10 361 TRP A C 1
ATOM 2742 O O . TRP A 1 361 ? 41.147 47.232 43.625 1.00 17.02 361 TRP A O 1
ATOM 2753 N N . TRP A 1 362 ? 42.581 48.771 42.831 1.00 15.16 362 TRP A N 1
ATOM 2754 C CA . TRP A 1 362 ? 41.811 49.898 43.338 1.00 16.30 362 TRP A CA 1
ATOM 2755 C C . TRP A 1 362 ? 40.797 50.445 42.329 1.00 20.78 362 TRP A C 1
ATOM 2756 O O . TRP A 1 362 ? 40.039 51.356 42.683 1.00 18.39 362 TRP A O 1
ATOM 2767 N N . ASP A 1 363 ? 40.740 49.886 41.113 1.00 19.50 363 ASP A N 1
ATOM 2768 C CA . ASP A 1 363 ? 39.877 50.353 39.998 1.00 24.18 363 ASP A CA 1
ATOM 2769 C C . ASP A 1 363 ? 38.516 50.945 40.391 1.00 40.85 363 ASP A C 1
ATOM 2770 O O . ASP A 1 363 ? 37.766 51.456 39.535 1.00 43.31 363 ASP A O 1
#

Secondary structure (DSSP, 8-state):
-EEEEEE---------TTHHHHHHHHHHHHHTSS----HHHHHHHHHHTHHHHHHHHSTTS-HHHHHHHHHHHHHHHHHHHHHSS-S-STTHHHHHHHHHHHHHHHHH-TT-----SS--SHHHHHHHHHHHHHH--HHHHHHHHHHHHHHHHHHHHHHHHHHHT----HHHHHHHHHHHTTHHHHHHHHHHHHTSPPPHHHHTSHHHHHHHHHHHHHHHHHHHHHTHHHHHHHHHHTTSPPPS-SHHHHHHHHHT--HHHHHHHHHHHHHHHHHHHHHHHHHHGGG--HHHHHHHHHHHHHHHHHHHHHHH-GGGTSTTSS-TTS--EEEEE--SPPS--SPPS-TTTGGGG-

Sequence (354 aa):
SVEIPPRYCPLPTARHPDETVLARRTADWIDGFDLELTPQQRARMRGNDCPGFYGRIMPHSPTDRLQLAVDWCTVMFHFDDVHCDEGPATGRAARFADLATRIVRVLEAPDARLEGPGDTMLAPVRDLALRARRWATPAQMRRCAEAHRAWFLAVAWELGHRAARSTPALNDYAHMRQHTAAGAATLAWAEIVDGAEIPDRELSSPEVRALTELAFTTAAFDDDLFSYGKELWVARAEGTAPSGLGLVEILRRENRCGRPEALRAAVCLCNRLTHRFIALRERVLPDASAPLRAYLDHLCHLLPGNLEWGLTADRYRNPDGRTPGAVTTTASRDTDPPADTSPPAIPSIAWWWD